Protein AF-A0A662W6U3-F1 (afdb_monomer_lite)

Foldseek 3Di:
DQPQDDDDADPVVVVVLLVQLVVCVVVVWKKKAFWFDAPNHTDTFDIDIHCRVQDPPPPPVSPPHGAGAEMEMEDEPDDQFDDLSNLQSCLVSVHQKYWYQYPDPRSQWIKMFGSVQLNVLSVVLNVLVVQLVVLCVVLVNPDPVSLVVDDPVSNVVSCVRNVVSVVVNVVSVVVSRVRRVPRTMDID

Radius of gyration: 18.15 Å; chains: 1; bounding box: 46×40×46 Å

Sequence (188 aa):
MTSNFCVVLPEEIVEDMWRTHVSAKDFDRELGFALCDVNGKILRGSICEGDECRIPGEKIEFCLVGKTIGFFHSHIDSEPVPSLQDLEYGYSTGIRFECIAGLGDWDEEIVCYDLSVAKDELERIDKILDEIENIRDKYGIRSPMDILSMGFERYLKYKEEVEPLEHELDRVYERALEKLIAEGSCEI

Structure (mmCIF, N/CA/C/O backbone):
data_AF-A0A662W6U3-F1
#
_entry.id   AF-A0A662W6U3-F1
#
loop_
_atom_site.group_PDB
_atom_site.id
_atom_site.type_symbol
_atom_site.label_atom_id
_atom_site.label_alt_id
_atom_site.label_comp_id
_atom_site.label_asym_id
_atom_site.label_entity_id
_atom_site.label_seq_id
_atom_site.pdbx_PDB_ins_code
_atom_site.Cartn_x
_atom_site.Cartn_y
_atom_site.Cartn_z
_atom_site.occupancy
_atom_site.B_iso_or_equiv
_atom_site.auth_seq_id
_atom_site.auth_comp_id
_atom_site.auth_asym_id
_atom_site.auth_atom_id
_atom_site.pdbx_PDB_model_num
ATOM 1 N N . MET A 1 1 ? 2.261 20.269 19.808 1.00 35.94 1 MET A N 1
ATOM 2 C CA . MET A 1 1 ? 1.209 19.337 20.251 1.00 35.94 1 MET A CA 1
ATOM 3 C C . MET A 1 1 ? 1.177 18.257 19.195 1.00 35.94 1 MET A C 1
ATOM 5 O O . MET A 1 1 ? 0.652 18.513 18.122 1.00 35.94 1 MET A O 1
ATOM 9 N N . THR A 1 2 ? 1.872 17.147 19.425 1.00 35.28 2 THR A N 1
ATOM 10 C CA . THR A 1 2 ? 1.796 15.971 18.555 1.00 35.28 2 THR A CA 1
ATOM 11 C C . THR A 1 2 ? 0.409 15.376 18.765 1.00 35.28 2 THR A C 1
ATOM 13 O O . THR A 1 2 ? 0.058 14.947 19.862 1.00 35.28 2 THR A O 1
ATOM 16 N N . SER A 1 3 ? -0.442 15.514 17.755 1.00 38.91 3 SER A N 1
ATOM 17 C CA . SER A 1 3 ? -1.685 14.761 17.677 1.00 38.91 3 SER A CA 1
ATOM 18 C C . SER A 1 3 ? -1.265 13.319 17.438 1.00 38.91 3 SER A C 1
ATOM 20 O O . SER A 1 3 ? -0.921 12.998 16.310 1.00 38.91 3 SER A O 1
ATOM 22 N N . ASN A 1 4 ? -1.237 12.482 18.476 1.00 53.16 4 ASN A N 1
ATOM 23 C CA . ASN A 1 4 ? -1.125 11.043 18.265 1.00 53.16 4 ASN A CA 1
ATOM 24 C C . ASN A 1 4 ? -2.383 10.636 17.497 1.00 53.16 4 ASN A C 1
ATOM 26 O O . ASN A 1 4 ? -3.489 10.689 18.044 1.00 53.16 4 ASN A O 1
ATOM 30 N N . PHE A 1 5 ? -2.233 10.352 16.205 1.00 62.16 5 PHE A N 1
ATOM 31 C CA . PHE A 1 5 ? -3.301 9.743 15.441 1.00 62.16 5 PHE A CA 1
ATOM 32 C C . PHE A 1 5 ? -3.662 8.426 16.125 1.00 62.16 5 PHE A C 1
ATOM 34 O O . PHE A 1 5 ? -2.793 7.612 16.400 1.00 62.16 5 PHE A O 1
ATOM 41 N N . CYS A 1 6 ? -4.940 8.228 16.422 1.00 71.62 6 CYS A N 1
ATOM 42 C CA . CYS A 1 6 ? -5.443 6.897 16.696 1.00 71.62 6 CYS A CA 1
ATOM 43 C C . CYS A 1 6 ? -6.821 6.777 16.064 1.00 71.62 6 CYS A C 1
ATOM 45 O O . CYS A 1 6 ? -7.712 7.607 16.298 1.00 71.62 6 CYS A O 1
ATOM 47 N N . VAL A 1 7 ? -6.976 5.779 15.200 1.00 79.12 7 VAL A N 1
ATOM 48 C CA . VAL A 1 7 ? -8.268 5.483 14.601 1.00 79.12 7 VAL A CA 1
ATOM 49 C C . VAL A 1 7 ? -9.164 4.872 15.674 1.00 79.12 7 VAL A C 1
ATOM 51 O O . VAL A 1 7 ? -8.829 3.876 16.303 1.00 79.12 7 VAL A O 1
ATOM 54 N N . VAL A 1 8 ? -10.318 5.491 15.915 1.00 85.50 8 VAL A N 1
ATOM 55 C CA . VAL A 1 8 ? -11.315 4.932 16.832 1.00 85.50 8 VAL A CA 1
ATOM 56 C C . VAL A 1 8 ? -12.195 3.985 16.031 1.00 85.50 8 VAL A C 1
ATOM 58 O O . VAL A 1 8 ? -13.064 4.428 15.275 1.00 85.50 8 VAL A O 1
ATOM 61 N N . LEU A 1 9 ? -11.943 2.688 16.180 1.00 89.94 9 LEU A N 1
ATOM 62 C CA . LEU A 1 9 ? -12.720 1.631 15.543 1.00 89.94 9 LEU A CA 1
ATOM 63 C C . LEU A 1 9 ? -13.788 1.087 16.503 1.00 89.94 9 LEU A C 1
ATOM 65 O O . LEU A 1 9 ? -13.566 1.050 17.714 1.00 89.94 9 LEU A O 1
ATOM 69 N N . PRO A 1 10 ? -14.960 0.665 15.994 1.00 92.50 10 PRO A N 1
ATOM 70 C CA . PRO A 1 10 ? -15.913 -0.099 16.789 1.00 92.50 10 PRO A CA 1
ATOM 71 C C . PRO A 1 10 ? -15.282 -1.391 17.321 1.00 92.50 10 PRO A C 1
ATOM 73 O O . PRO A 1 10 ? -14.532 -2.044 16.601 1.00 92.50 10 PRO A O 1
ATOM 76 N N . GLU A 1 11 ? -15.645 -1.797 18.537 1.00 93.38 11 GLU A N 1
ATOM 77 C CA . GLU A 1 11 ? -15.155 -3.036 19.168 1.00 93.38 11 GLU A CA 1
ATOM 78 C C . GLU A 1 11 ? -15.365 -4.264 18.267 1.00 93.38 11 GLU A C 1
ATOM 80 O O . GLU A 1 11 ? -14.438 -5.035 18.052 1.00 93.38 11 GLU A O 1
ATOM 85 N N . GLU A 1 12 ? -16.531 -4.368 17.621 1.00 93.94 12 GLU A N 1
ATOM 86 C CA . GLU A 1 12 ? -16.849 -5.445 16.669 1.00 93.94 12 GLU A CA 1
ATOM 87 C C . GLU A 1 12 ? -15.854 -5.527 15.493 1.00 93.94 12 GLU A C 1
ATOM 89 O O . GLU A 1 12 ? -15.566 -6.615 14.997 1.00 93.94 12 GLU A O 1
ATOM 94 N N . ILE A 1 13 ? -15.315 -4.385 15.048 1.00 94.50 13 ILE A N 1
ATOM 95 C CA . ILE A 1 13 ? -14.314 -4.328 13.976 1.00 94.50 13 ILE A CA 1
ATOM 96 C C . ILE A 1 13 ? -12.957 -4.800 14.487 1.00 94.50 13 ILE A C 1
ATOM 98 O O . ILE A 1 13 ? -12.293 -5.571 13.802 1.00 94.50 13 ILE A O 1
ATOM 102 N N . VAL A 1 14 ? -12.563 -4.375 15.688 1.00 93.75 14 VAL A N 1
ATOM 103 C CA . VAL A 1 14 ? -11.311 -4.817 16.319 1.00 93.75 14 VAL A CA 1
ATOM 104 C C . VAL A 1 14 ? -11.337 -6.332 16.544 1.00 93.75 14 VAL A C 1
ATOM 106 O O . VAL A 1 14 ? -10.396 -7.033 16.180 1.00 93.75 14 VAL A O 1
ATOM 109 N N . GLU A 1 15 ? -12.451 -6.875 17.038 1.00 94.62 15 GLU A N 1
ATOM 110 C CA . GLU A 1 15 ? -12.645 -8.324 17.168 1.00 94.62 15 GLU A CA 1
ATOM 111 C C . GLU A 1 15 ? -12.587 -9.062 15.820 1.00 94.62 15 GLU A C 1
ATOM 113 O O . GLU A 1 15 ? -12.131 -10.206 15.752 1.00 94.62 15 GLU A O 1
ATOM 118 N N . ASP A 1 16 ? -13.081 -8.450 14.741 1.00 94.19 16 ASP A N 1
ATOM 119 C CA . ASP A 1 16 ? -12.990 -9.007 13.388 1.00 94.19 16 ASP A CA 1
ATOM 120 C C . ASP A 1 16 ? -11.551 -8.997 12.850 1.00 94.19 16 ASP A C 1
ATOM 122 O O . ASP A 1 16 ? -11.155 -9.964 12.191 1.00 94.19 16 ASP A O 1
ATOM 126 N N . MET A 1 17 ? -10.761 -7.961 13.155 1.00 94.31 17 MET A N 1
ATOM 127 C CA . MET A 1 17 ? -9.333 -7.904 12.819 1.00 94.31 17 MET A CA 1
ATOM 128 C C . MET A 1 17 ? -8.576 -9.038 13.513 1.00 94.31 17 MET A C 1
ATOM 130 O O . MET A 1 17 ? -7.947 -9.849 12.837 1.00 94.31 17 MET A O 1
ATOM 134 N N . TRP A 1 18 ? -8.747 -9.193 14.830 1.00 94.12 18 TRP A N 1
ATOM 135 C CA . TRP A 1 18 ? -8.124 -10.283 15.590 1.00 94.12 18 TRP A CA 1
ATOM 136 C C . TRP A 1 18 ? -8.539 -11.670 15.098 1.00 94.12 18 TRP A C 1
ATOM 138 O O . TRP A 1 18 ? -7.700 -12.557 14.947 1.00 94.12 18 TRP A O 1
ATOM 148 N N . ARG A 1 19 ? -9.825 -11.880 14.791 1.00 93.25 19 ARG A N 1
ATOM 149 C CA . ARG A 1 19 ? -10.289 -13.156 14.219 1.00 93.25 19 ARG A CA 1
ATOM 150 C C . ARG A 1 19 ? -9.677 -13.437 12.851 1.00 93.25 19 ARG A C 1
ATOM 152 O O . ARG A 1 19 ? -9.360 -14.589 12.551 1.00 93.25 19 ARG A O 1
ATOM 159 N N . THR A 1 20 ? -9.530 -12.406 12.025 1.00 91.25 20 THR A N 1
ATOM 160 C CA . THR A 1 20 ? -8.920 -12.529 10.696 1.00 91.25 20 THR A CA 1
ATOM 161 C C . THR A 1 20 ? -7.423 -12.806 10.814 1.00 91.25 20 THR A C 1
ATOM 163 O O . THR A 1 20 ? -6.938 -13.698 10.130 1.00 91.25 20 THR A O 1
ATOM 166 N N . HIS A 1 21 ? -6.727 -12.154 11.747 1.00 90.94 21 HIS A N 1
ATOM 167 C CA . HIS A 1 21 ? -5.322 -12.411 12.079 1.00 90.94 21 HIS A CA 1
ATOM 168 C C . HIS A 1 21 ? -5.071 -13.857 12.530 1.00 90.94 21 HIS A C 1
ATOM 170 O O . HIS A 1 21 ? -4.248 -14.566 11.957 1.00 90.94 21 HIS A O 1
ATOM 176 N N . VAL A 1 22 ? -5.864 -14.353 13.487 1.00 90.62 22 VAL A N 1
ATOM 177 C CA . VAL A 1 22 ? -5.784 -15.759 13.929 1.00 90.62 22 VAL A CA 1
ATOM 178 C C . VAL A 1 22 ? -6.037 -16.718 12.762 1.00 90.62 22 VAL A C 1
ATOM 180 O O . VAL A 1 22 ? -5.348 -17.724 12.626 1.00 90.62 22 VAL A O 1
ATOM 183 N N . SER A 1 23 ? -6.988 -16.390 11.885 1.00 90.62 23 SER A N 1
ATOM 184 C CA . SER A 1 23 ? -7.255 -17.202 10.694 1.00 90.62 23 SER A CA 1
ATOM 185 C C . SER A 1 23 ? -6.078 -17.178 9.712 1.00 90.62 23 SER A C 1
ATOM 187 O O . SER A 1 23 ? -5.729 -18.221 9.167 1.00 90.62 23 SER A O 1
ATOM 189 N N . ALA A 1 24 ? -5.449 -16.019 9.498 1.00 88.31 24 ALA A N 1
ATOM 190 C CA . ALA A 1 24 ? -4.292 -15.867 8.617 1.00 88.31 24 ALA A CA 1
ATOM 191 C C . ALA A 1 24 ? -3.143 -16.779 9.061 1.00 88.31 24 ALA A C 1
ATOM 193 O O . ALA A 1 24 ? -2.573 -17.511 8.250 1.00 88.31 24 ALA A O 1
ATOM 194 N N . LYS A 1 25 ? -2.906 -16.829 10.378 1.00 85.69 25 LYS A N 1
ATOM 195 C CA . LYS A 1 25 ? -1.966 -17.752 11.017 1.00 85.69 25 LYS A CA 1
ATOM 196 C C . LYS A 1 25 ? -2.325 -19.219 10.792 1.00 85.69 25 LYS A C 1
ATOM 198 O O . LYS A 1 25 ? -1.479 -20.003 10.373 1.00 85.69 25 LYS A O 1
ATOM 203 N N . ASP A 1 26 ? -3.572 -19.599 11.069 1.00 88.00 26 ASP A N 1
ATOM 204 C CA . ASP A 1 26 ? -4.025 -20.990 10.943 1.00 88.00 26 ASP A CA 1
ATOM 205 C C . ASP A 1 26 ? -3.926 -21.508 9.497 1.00 88.00 26 ASP A C 1
ATOM 207 O O . ASP A 1 26 ? -3.721 -22.704 9.269 1.00 88.00 26 ASP A O 1
ATOM 211 N N . PHE A 1 27 ? -4.077 -20.612 8.519 1.00 86.25 27 PHE A N 1
ATOM 212 C CA . PHE A 1 27 ? -4.030 -20.934 7.096 1.00 86.25 27 PHE A CA 1
ATOM 213 C C . PHE A 1 27 ? -2.683 -20.669 6.419 1.00 86.25 27 PHE A C 1
ATOM 215 O O . PHE A 1 27 ? -2.574 -20.987 5.229 1.00 86.25 27 PHE A O 1
ATOM 222 N N . ASP A 1 28 ? -1.706 -20.116 7.145 1.00 86.19 28 ASP A N 1
ATOM 223 C CA . ASP A 1 28 ? -0.385 -19.726 6.636 1.00 86.19 28 ASP A CA 1
ATOM 224 C C . ASP A 1 28 ? -0.491 -18.881 5.351 1.00 86.19 28 ASP A C 1
ATOM 226 O O . ASP A 1 28 ? 0.067 -19.205 4.300 1.00 86.19 28 ASP A O 1
ATOM 230 N N . ARG A 1 29 ? -1.345 -17.847 5.395 1.00 85.06 29 ARG A N 1
ATOM 231 C CA . ARG A 1 29 ? -1.615 -16.946 4.261 1.00 85.06 29 ARG A CA 1
ATOM 232 C C . ARG A 1 29 ? -2.011 -15.550 4.731 1.00 85.06 29 ARG A C 1
ATOM 234 O O . ARG A 1 29 ? -2.650 -15.419 5.769 1.00 85.06 29 ARG A O 1
ATOM 241 N N . GLU A 1 30 ? -1.737 -14.531 3.917 1.00 86.44 30 GLU A N 1
ATOM 242 C CA . GLU A 1 30 ? -2.254 -13.182 4.161 1.00 86.44 30 GLU A CA 1
ATOM 243 C C . GLU A 1 30 ? -3.784 -13.182 4.043 1.00 86.44 30 GLU A C 1
ATOM 245 O O . GLU A 1 30 ? -4.344 -13.747 3.100 1.00 86.44 30 GLU A O 1
ATOM 250 N N . LEU A 1 31 ? -4.470 -12.562 5.000 1.00 89.19 31 LEU A N 1
ATOM 251 C CA . LEU A 1 31 ? -5.903 -12.297 4.944 1.00 89.19 31 LEU A CA 1
ATOM 252 C C . LEU A 1 31 ? -6.151 -10.834 5.267 1.00 89.19 31 LEU A C 1
ATOM 254 O O . LEU A 1 31 ? -5.470 -10.249 6.107 1.00 89.19 31 LEU A O 1
ATOM 258 N N . GLY A 1 32 ? -7.185 -10.267 4.661 1.00 90.88 32 GLY A N 1
ATOM 259 C CA . GLY A 1 32 ? -7.570 -8.893 4.929 1.00 90.88 32 GLY A CA 1
ATOM 260 C C . GLY A 1 32 ? -9.030 -8.609 4.639 1.00 90.88 32 GLY A C 1
ATOM 261 O O . GLY A 1 32 ? -9.785 -9.469 4.178 1.00 90.88 32 GLY A O 1
ATOM 262 N N . PHE A 1 33 ? -9.454 -7.390 4.943 1.00 90.62 33 PHE A N 1
ATOM 263 C CA . PHE A 1 33 ? -10.757 -6.871 4.558 1.00 90.62 33 PHE A CA 1
ATOM 264 C C . PHE A 1 33 ? -10.770 -5.343 4.520 1.00 90.62 33 PHE A C 1
ATOM 266 O O . PHE A 1 33 ? -10.022 -4.664 5.222 1.00 90.62 33 PHE A O 1
ATOM 273 N N . ALA A 1 34 ? -11.685 -4.789 3.730 1.00 90.75 34 ALA A N 1
ATOM 274 C CA . ALA A 1 34 ? -11.916 -3.349 3.714 1.00 90.75 34 ALA A CA 1
ATOM 275 C C . ALA A 1 34 ? -12.742 -2.865 4.906 1.00 90.75 34 ALA A C 1
ATOM 277 O O . ALA A 1 34 ? -13.633 -3.554 5.404 1.00 90.75 34 ALA A O 1
ATOM 278 N N . LEU A 1 35 ? -12.522 -1.613 5.283 1.00 91.81 35 LEU A N 1
ATOM 279 C CA . LEU A 1 35 ? -13.308 -0.881 6.266 1.00 91.81 35 LEU A CA 1
ATOM 280 C C . LEU A 1 35 ? -14.186 0.136 5.539 1.00 91.81 35 LEU A C 1
ATOM 282 O O . LEU A 1 35 ? -13.696 1.010 4.818 1.00 91.81 35 LEU A O 1
ATOM 286 N N . CYS A 1 36 ? -15.494 0.024 5.742 1.00 91.50 36 CYS A N 1
ATOM 287 C CA . CYS A 1 36 ? -16.510 0.768 5.012 1.00 91.50 36 CYS A CA 1
ATOM 288 C C . CYS A 1 36 ? -17.232 1.752 5.928 1.00 91.50 36 CYS A C 1
ATOM 290 O O . CYS A 1 36 ? -17.802 1.349 6.937 1.00 91.50 36 CYS A O 1
ATOM 292 N N . ASP A 1 37 ? -17.282 3.029 5.554 1.00 92.31 37 ASP A N 1
ATOM 293 C CA . ASP A 1 37 ? -18.167 4.005 6.188 1.00 92.31 37 ASP A CA 1
ATOM 294 C C . ASP A 1 37 ? -19.553 3.972 5.533 1.00 92.31 37 ASP A C 1
ATOM 296 O O . ASP A 1 37 ? -19.728 4.346 4.366 1.00 92.31 37 ASP A O 1
ATOM 300 N N . VAL A 1 38 ? -20.549 3.551 6.312 1.00 91.75 38 VAL A N 1
ATOM 301 C CA . VAL A 1 38 ? -21.965 3.566 5.953 1.00 91.75 38 VAL A CA 1
ATOM 302 C C . VAL A 1 38 ? -22.708 4.525 6.881 1.00 91.75 38 VAL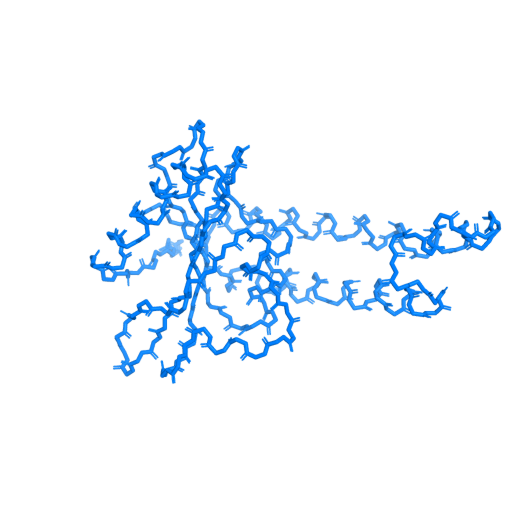 A C 1
ATOM 304 O O . VAL A 1 38 ? -23.191 4.150 7.950 1.00 91.75 38 VAL A O 1
ATOM 307 N N . ASN A 1 39 ? -22.851 5.777 6.438 1.00 91.44 39 ASN A N 1
ATOM 308 C CA . ASN A 1 39 ? -23.557 6.844 7.161 1.00 91.44 39 ASN A CA 1
ATOM 309 C C . ASN A 1 39 ? -22.987 7.120 8.569 1.00 91.44 39 ASN A C 1
ATOM 311 O O . ASN A 1 39 ? -23.742 7.254 9.535 1.00 91.44 39 ASN A O 1
ATOM 315 N N . GLY A 1 40 ? -21.660 7.201 8.689 1.00 89.88 40 GLY A N 1
ATOM 316 C CA . GLY A 1 40 ? -20.946 7.459 9.939 1.00 89.88 40 GLY A CA 1
ATOM 317 C C . GLY A 1 40 ? -20.726 6.214 10.799 1.00 89.88 40 GLY A C 1
ATOM 318 O O . GLY A 1 40 ? -20.320 6.342 11.954 1.00 89.88 40 GLY A O 1
ATOM 319 N N . LYS A 1 41 ? -21.017 5.019 10.273 1.00 91.56 41 LYS A N 1
ATOM 320 C CA . LYS A 1 41 ? -20.750 3.737 10.934 1.00 91.56 41 LYS A CA 1
ATOM 321 C C . LYS A 1 41 ? -19.703 2.968 10.149 1.00 91.56 41 LYS A C 1
ATOM 323 O O . LYS A 1 41 ? -19.894 2.730 8.961 1.00 91.56 41 LYS A O 1
ATOM 328 N N . ILE A 1 42 ? -18.646 2.550 10.836 1.00 92.12 42 ILE A N 1
ATOM 329 C CA . ILE A 1 42 ? -17.609 1.698 10.257 1.00 92.12 42 ILE A CA 1
ATOM 330 C C . ILE A 1 42 ? -18.100 0.253 10.302 1.00 92.12 42 ILE A C 1
ATOM 332 O O . ILE A 1 42 ? -18.419 -0.256 11.375 1.00 92.12 42 ILE A O 1
ATOM 336 N N . LEU A 1 43 ? -18.183 -0.379 9.137 1.00 91.44 43 LEU A N 1
ATOM 337 C CA . LEU A 1 43 ? -18.562 -1.774 8.951 1.00 91.44 43 LEU A CA 1
ATOM 338 C C . LEU A 1 43 ? -17.460 -2.513 8.195 1.00 91.44 43 LEU A C 1
ATOM 340 O O . LEU A 1 43 ? -16.708 -1.917 7.423 1.00 91.44 43 LEU A O 1
ATOM 344 N N . ARG A 1 44 ? -17.407 -3.828 8.383 1.00 90.12 44 ARG A N 1
ATOM 345 C CA . ARG A 1 44 ? -16.548 -4.708 7.600 1.00 90.12 44 ARG A CA 1
ATOM 346 C C . ARG A 1 44 ? -17.065 -4.834 6.166 1.00 90.12 44 ARG A C 1
ATOM 348 O O . ARG A 1 44 ? -18.253 -5.070 5.942 1.00 90.12 44 ARG A O 1
ATOM 355 N N . GLY A 1 45 ? -16.151 -4.681 5.218 1.00 88.00 45 GLY A N 1
ATOM 356 C CA . GLY A 1 45 ? -16.354 -4.917 3.798 1.00 88.00 45 GLY A CA 1
ATOM 357 C C . GLY A 1 45 ? -15.958 -6.327 3.367 1.00 88.00 45 GLY A C 1
ATOM 358 O O . GLY A 1 45 ? -15.937 -7.275 4.153 1.00 88.00 45 GLY A O 1
ATOM 359 N N . SER A 1 46 ? -15.654 -6.457 2.082 1.00 85.44 46 SER A N 1
ATOM 360 C CA . SER A 1 46 ? -15.240 -7.709 1.457 1.00 85.44 46 SER A CA 1
ATOM 361 C C . SER A 1 46 ? -13.902 -8.185 2.013 1.00 85.44 46 SER A C 1
ATOM 363 O O . SER A 1 46 ? -13.015 -7.375 2.287 1.00 85.44 46 SER A O 1
ATOM 365 N N . ILE A 1 47 ? -13.794 -9.503 2.170 1.00 82.81 47 ILE A N 1
ATOM 366 C CA . ILE A 1 47 ? -12.571 -10.206 2.560 1.00 82.81 47 ILE A CA 1
ATOM 367 C C . ILE A 1 47 ? -11.714 -10.406 1.317 1.00 82.81 47 ILE A C 1
ATOM 369 O O . ILE A 1 47 ? -12.247 -10.608 0.225 1.00 82.81 47 ILE A O 1
ATOM 373 N N . CYS A 1 48 ? -10.407 -10.393 1.508 1.00 79.88 48 CYS A N 1
ATOM 374 C CA . CYS A 1 48 ? -9.428 -10.783 0.513 1.00 79.88 48 CYS A CA 1
ATOM 375 C C . CYS A 1 48 ? -8.446 -11.812 1.095 1.00 79.88 48 CYS A C 1
ATOM 377 O O . CYS A 1 48 ? -8.282 -11.892 2.317 1.00 79.88 48 CYS A O 1
ATOM 379 N N . GLU A 1 49 ? -7.820 -12.610 0.226 1.00 80.44 49 GLU A N 1
ATOM 380 C CA . GLU A 1 49 ? -6.849 -13.643 0.611 1.00 80.44 49 GLU A CA 1
ATOM 381 C C . GLU A 1 49 ? -5.596 -13.594 -0.276 1.00 80.44 49 GLU A C 1
ATOM 383 O O . GLU A 1 49 ? -5.691 -13.410 -1.489 1.00 80.44 49 GLU A O 1
ATOM 388 N N . GLY A 1 50 ? -4.425 -13.823 0.319 1.00 72.94 50 GLY A N 1
ATOM 389 C CA . GLY A 1 50 ? -3.131 -13.815 -0.364 1.00 72.94 50 GLY A CA 1
ATOM 390 C C . GLY A 1 50 ? -2.860 -12.505 -1.106 1.00 72.94 50 GLY A C 1
ATOM 391 O O . GLY A 1 50 ? -3.328 -11.437 -0.712 1.00 72.94 50 GLY A O 1
ATOM 392 N N . ASP A 1 51 ? -2.174 -12.608 -2.246 1.00 64.62 51 ASP A N 1
ATOM 393 C CA . ASP A 1 51 ? -1.894 -11.462 -3.120 1.00 64.62 51 ASP A CA 1
ATOM 394 C C . ASP A 1 51 ? -3.182 -10.813 -3.684 1.00 64.62 51 ASP A C 1
ATOM 396 O O . ASP A 1 51 ? -3.142 -9.690 -4.192 1.00 64.62 51 ASP A O 1
ATOM 400 N N . GLU A 1 52 ? -4.350 -11.479 -3.585 1.00 58.09 52 GLU A N 1
ATOM 401 C CA . GLU A 1 52 ? -5.634 -10.939 -4.057 1.00 58.09 52 GLU A CA 1
ATOM 402 C C . GLU A 1 52 ? -6.162 -9.787 -3.189 1.00 58.09 52 GLU A C 1
ATOM 404 O O . GLU A 1 52 ? -7.011 -9.019 -3.647 1.00 58.09 52 GLU A O 1
ATOM 409 N N . CYS A 1 53 ? -5.616 -9.590 -1.980 1.00 59.34 53 CYS A N 1
ATOM 410 C CA . CYS A 1 53 ? -5.837 -8.364 -1.204 1.00 59.34 53 CYS A CA 1
ATOM 411 C C . CYS A 1 53 ? -5.414 -7.089 -1.926 1.00 59.34 53 CYS A C 1
ATOM 413 O O . CYS A 1 53 ? -5.817 -5.999 -1.526 1.00 59.34 53 CYS A O 1
ATOM 415 N N . ARG A 1 54 ? -4.652 -7.226 -3.013 1.00 56.78 54 ARG A N 1
ATOM 416 C CA . ARG A 1 54 ? -3.960 -6.124 -3.658 1.00 56.78 54 ARG A CA 1
ATOM 417 C C . ARG A 1 54 ? -4.279 -5.968 -5.145 1.00 56.78 54 ARG A C 1
ATOM 419 O O . ARG A 1 54 ? -3.551 -5.239 -5.798 1.00 56.78 54 ARG A O 1
ATOM 426 N N . ILE A 1 55 ? -5.320 -6.601 -5.717 1.00 46.31 55 ILE A N 1
ATOM 427 C CA . ILE A 1 55 ? -5.603 -6.495 -7.171 1.00 46.31 55 ILE A CA 1
ATOM 428 C C . ILE A 1 55 ? -6.094 -5.078 -7.532 1.00 46.31 55 ILE A C 1
ATOM 430 O O . ILE A 1 55 ? -7.252 -4.744 -7.250 1.00 46.31 55 ILE A O 1
ATOM 434 N N . PRO A 1 56 ? -5.287 -4.248 -8.225 1.00 40.75 56 PRO A N 1
ATOM 435 C CA . PRO A 1 56 ? -5.725 -2.963 -8.744 1.00 40.75 56 PRO A CA 1
ATOM 436 C C . PRO A 1 56 ? -6.396 -3.193 -10.107 1.00 40.75 56 PRO A C 1
ATOM 438 O O . PRO A 1 56 ? -5.877 -3.901 -10.969 1.00 40.75 56 PRO A O 1
ATOM 441 N N . GLY A 1 57 ? -7.557 -2.581 -10.338 1.00 36.91 57 GLY A N 1
ATOM 442 C CA . G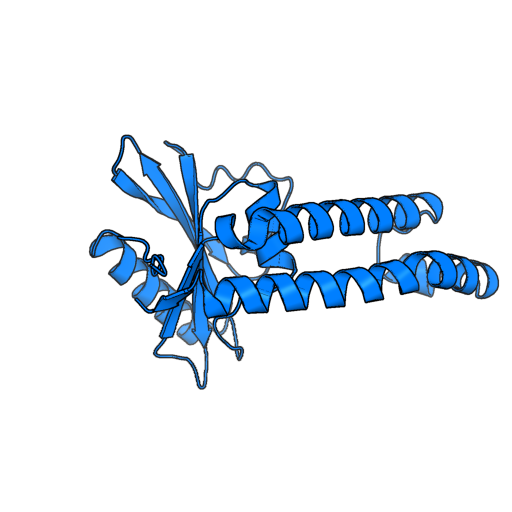LY A 1 57 ? -8.177 -2.525 -11.671 1.00 36.91 57 GLY A CA 1
ATOM 443 C C . GLY A 1 57 ? -9.338 -3.489 -11.924 1.00 36.91 57 GLY A C 1
ATOM 444 O O . GLY A 1 57 ? -10.122 -3.243 -12.845 1.00 36.91 57 GLY A O 1
ATOM 445 N N . GLU A 1 58 ? -9.562 -4.490 -11.073 1.00 37.97 58 GLU A N 1
ATOM 446 C CA . GLU A 1 58 ? -10.910 -5.035 -10.923 1.00 37.97 58 GLU A CA 1
ATOM 447 C C . GLU A 1 58 ? -11.638 -4.169 -9.901 1.00 37.97 58 GLU A C 1
ATOM 449 O O . GLU A 1 58 ? -11.149 -3.925 -8.803 1.00 37.97 58 GLU A O 1
ATOM 454 N N . LYS A 1 59 ? -12.807 -3.644 -10.269 1.00 41.66 59 LYS A N 1
ATOM 455 C CA . LYS A 1 59 ? -13.712 -2.961 -9.341 1.00 41.66 59 LYS A CA 1
ATOM 456 C C . LYS A 1 59 ? -14.272 -3.981 -8.350 1.00 41.66 59 LYS A C 1
ATOM 458 O O . LYS A 1 59 ? -15.466 -4.277 -8.379 1.00 41.66 59 LYS A O 1
ATOM 463 N N . ILE A 1 60 ? -13.427 -4.554 -7.504 1.00 47.94 60 ILE A N 1
ATOM 464 C CA . ILE A 1 60 ? -13.893 -5.204 -6.298 1.00 47.94 60 ILE A CA 1
ATOM 465 C C . ILE A 1 60 ? -14.425 -4.041 -5.468 1.00 47.94 60 ILE A C 1
ATOM 467 O O . ILE A 1 60 ? -13.673 -3.258 -4.891 1.00 47.94 60 ILE A O 1
ATOM 471 N N . GLU A 1 61 ? -15.741 -3.831 -5.517 1.00 56.75 61 GLU A N 1
ATOM 472 C CA . GLU A 1 61 ? -16.430 -2.950 -4.583 1.00 56.75 61 GLU A CA 1
ATOM 473 C C . GLU A 1 61 ? -16.272 -3.585 -3.204 1.00 56.75 61 GLU A C 1
ATOM 475 O O . GLU A 1 61 ? -17.145 -4.310 -2.725 1.00 56.75 61 GLU A O 1
ATOM 480 N N . PHE A 1 62 ? -15.121 -3.348 -2.569 1.00 69.62 62 PHE A N 1
ATOM 481 C CA . PHE A 1 62 ? -14.857 -3.900 -1.252 1.00 69.62 62 PHE A CA 1
ATOM 482 C C . PHE A 1 62 ? -15.942 -3.449 -0.267 1.00 69.62 62 PHE A C 1
ATOM 484 O O . PHE A 1 62 ? -16.326 -4.206 0.620 1.00 69.62 62 PHE A O 1
ATOM 491 N N . CYS A 1 63 ? -16.524 -2.272 -0.506 1.00 79.75 63 CYS A N 1
ATOM 492 C CA . CYS A 1 63 ? -17.756 -1.814 0.110 1.00 79.75 63 CYS A CA 1
ATOM 493 C C . CYS A 1 63 ? -18.912 -1.847 -0.900 1.00 79.75 63 CYS A C 1
ATOM 495 O O . CYS A 1 63 ? -19.029 -0.949 -1.729 1.00 79.75 63 CYS A O 1
ATOM 497 N N . LEU A 1 64 ? -19.812 -2.832 -0.784 1.00 74.31 64 LEU A N 1
ATOM 498 C CA . LEU A 1 64 ? -21.065 -2.881 -1.565 1.00 74.31 64 LEU A CA 1
ATOM 499 C C . LEU A 1 64 ? -21.993 -1.690 -1.270 1.00 74.31 64 LEU A C 1
ATOM 501 O O . LEU A 1 64 ? -22.853 -1.326 -2.069 1.00 74.31 64 LEU A O 1
ATOM 505 N N . VAL A 1 65 ? -21.859 -1.114 -0.075 1.00 76.75 65 VAL A N 1
ATOM 506 C CA . VAL A 1 65 ? -22.574 0.079 0.374 1.00 76.75 65 VAL A CA 1
ATOM 507 C C . VAL A 1 65 ? -21.591 0.942 1.155 1.00 76.75 65 VAL A C 1
ATOM 509 O O . VAL A 1 65 ? -20.835 0.426 1.975 1.00 76.75 65 VAL A O 1
ATOM 512 N N . GLY A 1 66 ? -21.637 2.257 0.939 1.00 84.81 66 GLY A N 1
ATOM 513 C CA . GLY A 1 66 ? -20.785 3.214 1.642 1.00 84.81 66 GLY A CA 1
ATOM 514 C C . GLY A 1 66 ? -19.481 3.525 0.912 1.00 84.81 66 GLY A C 1
ATOM 515 O O . GLY A 1 66 ? -19.359 3.295 -0.289 1.00 84.81 66 GLY A O 1
ATOM 516 N N . LYS A 1 67 ? -18.527 4.106 1.642 1.00 89.00 67 LYS A N 1
ATOM 517 C CA . LYS A 1 67 ? -17.201 4.470 1.128 1.00 89.00 67 LYS A CA 1
ATOM 518 C C . LYS A 1 67 ? -16.133 3.625 1.816 1.00 89.00 67 LYS A C 1
ATOM 520 O O . LYS A 1 67 ? -16.135 3.548 3.041 1.00 89.00 67 LYS A O 1
ATOM 525 N N . THR A 1 68 ? -15.185 3.078 1.061 1.00 89.69 68 THR A N 1
ATOM 526 C CA . THR A 1 68 ? -13.961 2.518 1.645 1.00 89.69 68 THR A CA 1
ATOM 527 C C . THR A 1 68 ? -13.160 3.628 2.321 1.00 89.69 68 THR A C 1
ATOM 529 O O . THR A 1 68 ? -12.851 4.652 1.705 1.00 89.69 68 THR A O 1
ATOM 532 N N . ILE A 1 69 ? -12.866 3.457 3.606 1.00 91.62 69 ILE A N 1
ATOM 533 C CA . ILE A 1 69 ? -12.119 4.431 4.413 1.00 91.62 69 ILE A CA 1
ATOM 534 C C . ILE A 1 69 ? -10.783 3.891 4.912 1.00 91.62 69 ILE A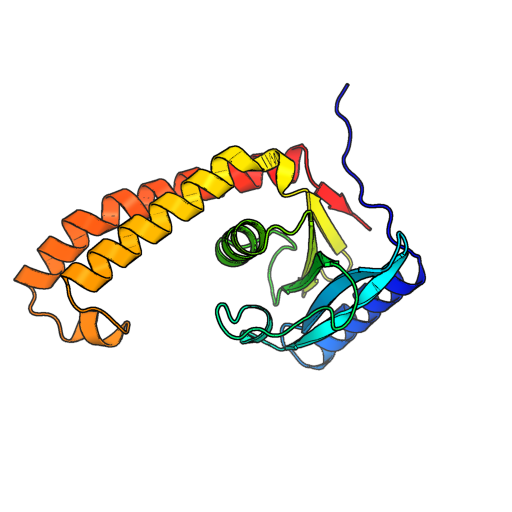 C 1
ATOM 536 O O . ILE A 1 69 ? -9.932 4.689 5.294 1.00 91.62 69 ILE A O 1
ATOM 540 N N . GLY A 1 70 ? -10.592 2.577 4.885 1.00 92.00 70 GLY A N 1
ATOM 541 C CA . GLY A 1 70 ? -9.350 1.937 5.275 1.00 92.00 70 GLY A CA 1
ATOM 542 C C . GLY A 1 70 ? -9.341 0.462 4.921 1.00 92.00 70 GLY A C 1
ATOM 543 O O . GLY A 1 70 ? -10.345 -0.067 4.435 1.00 92.00 70 GLY A O 1
ATOM 544 N N . PHE A 1 71 ? -8.218 -0.182 5.194 1.00 92.12 71 PHE A N 1
ATOM 545 C CA . PHE A 1 71 ? -8.034 -1.617 5.027 1.00 92.12 71 PHE A CA 1
ATOM 546 C C . PHE A 1 71 ? -7.411 -2.225 6.273 1.00 92.12 71 PHE A C 1
ATOM 548 O O . PHE A 1 71 ? -6.747 -1.537 7.047 1.00 92.12 71 PHE A O 1
ATOM 555 N N . PHE A 1 72 ? -7.678 -3.509 6.464 1.00 93.25 72 PHE A N 1
ATOM 556 C CA . PHE A 1 72 ? -6.932 -4.364 7.364 1.00 93.25 72 PHE A CA 1
ATOM 557 C C . PHE A 1 72 ? -6.354 -5.534 6.583 1.00 93.25 72 PHE A C 1
ATOM 559 O O . PHE A 1 72 ? -7.099 -6.150 5.819 1.00 93.25 72 PHE A O 1
ATOM 566 N N . HIS A 1 73 ? -5.097 -5.890 6.828 1.00 92.50 73 HIS A N 1
ATOM 567 C CA . HIS A 1 73 ? -4.521 -7.153 6.371 1.00 92.50 73 HIS A CA 1
ATOM 568 C C . HIS A 1 73 ? -3.413 -7.651 7.300 1.00 92.50 73 HIS A C 1
ATOM 570 O O . HIS A 1 73 ? -2.880 -6.917 8.126 1.00 92.50 73 HIS A O 1
ATOM 576 N N . SER A 1 74 ? -3.090 -8.935 7.192 1.00 91.06 74 SER A N 1
ATOM 577 C CA . SER A 1 74 ? -1.980 -9.561 7.910 1.00 91.06 74 SER A CA 1
ATOM 578 C C . SER A 1 74 ? -0.748 -9.695 7.019 1.00 91.06 74 SER A C 1
ATOM 580 O O . SER A 1 74 ? -0.884 -10.050 5.849 1.00 91.06 74 SER A O 1
ATOM 582 N N . HIS A 1 75 ? 0.432 -9.546 7.604 1.00 89.31 75 HIS A N 1
ATOM 583 C CA . HIS A 1 75 ? 1.735 -9.801 7.005 1.00 89.31 75 HIS A CA 1
ATOM 584 C C . HIS A 1 75 ? 2.321 -11.111 7.542 1.00 89.31 75 HIS A C 1
ATOM 586 O O . HIS A 1 75 ? 2.429 -11.288 8.755 1.00 89.31 75 HIS A O 1
ATOM 592 N N . ILE A 1 76 ? 2.702 -12.039 6.657 1.00 83.94 76 ILE A N 1
ATOM 593 C CA . ILE A 1 76 ? 3.355 -13.299 7.061 1.00 83.94 76 ILE A CA 1
ATOM 594 C C . ILE A 1 76 ? 4.835 -13.035 7.352 1.00 83.94 76 ILE A C 1
ATOM 596 O O . ILE A 1 76 ? 5.521 -12.418 6.535 1.00 83.94 76 ILE A O 1
ATOM 600 N N . ASP A 1 77 ? 5.327 -13.510 8.500 1.00 78.50 77 ASP A N 1
ATOM 601 C CA . ASP A 1 77 ? 6.742 -13.463 8.907 1.00 78.50 77 ASP A CA 1
ATOM 602 C C . ASP A 1 77 ? 7.403 -12.076 8.775 1.00 78.50 77 ASP A C 1
ATOM 604 O O . ASP A 1 77 ? 8.594 -11.953 8.471 1.00 78.50 77 ASP A O 1
ATOM 608 N N . SER A 1 78 ? 6.632 -11.007 8.976 1.00 81.56 78 SER A N 1
ATOM 609 C CA . SER A 1 78 ? 7.121 -9.635 8.864 1.00 81.56 78 SER A CA 1
ATOM 610 C C . SER A 1 78 ? 6.469 -8.703 9.876 1.00 81.56 78 SER A C 1
ATOM 612 O O . SER A 1 78 ? 5.397 -8.971 10.419 1.00 81.56 78 SER A O 1
ATOM 614 N N . GLU A 1 79 ? 7.183 -7.614 10.161 1.00 89.06 79 GLU A N 1
ATOM 615 C CA . GLU A 1 79 ? 6.709 -6.532 11.016 1.00 89.06 79 GLU A CA 1
ATOM 616 C C . GLU A 1 79 ? 5.383 -5.959 10.485 1.00 89.06 79 GLU A C 1
ATOM 618 O O . GLU A 1 79 ? 5.176 -5.925 9.263 1.00 89.06 79 GLU A O 1
ATOM 623 N N . PRO A 1 80 ? 4.502 -5.459 11.371 1.00 91.62 80 PRO A N 1
ATOM 624 C CA . PRO A 1 80 ? 3.232 -4.844 10.995 1.00 91.62 80 PRO A CA 1
ATOM 625 C C . PRO A 1 80 ? 3.427 -3.454 10.367 1.00 91.62 80 PRO A C 1
ATOM 627 O O . PRO A 1 80 ? 2.761 -2.508 10.753 1.00 91.62 80 PRO A O 1
ATOM 630 N N . VAL A 1 81 ? 4.353 -3.302 9.418 1.00 92.50 81 VAL A N 1
ATOM 631 C CA . VAL A 1 81 ? 4.713 -2.043 8.752 1.00 92.50 81 VAL A CA 1
ATOM 632 C C . VAL A 1 81 ? 4.243 -2.091 7.295 1.00 92.50 81 VAL A C 1
ATOM 634 O O . VAL A 1 81 ? 4.426 -3.129 6.657 1.00 92.50 81 VAL A O 1
ATOM 637 N N . PRO A 1 82 ? 3.684 -1.001 6.731 1.00 92.81 82 PRO A N 1
ATOM 638 C CA . PRO A 1 82 ? 3.219 -0.995 5.348 1.00 92.81 82 PRO A CA 1
ATOM 639 C C . PRO A 1 82 ? 4.357 -1.273 4.373 1.00 92.81 82 PRO A C 1
ATOM 641 O O . PRO A 1 82 ? 5.424 -0.671 4.469 1.00 92.81 82 PRO A O 1
ATOM 644 N N . SER A 1 83 ? 4.122 -2.151 3.407 1.00 92.00 83 SER A N 1
ATOM 645 C CA . SER A 1 83 ? 5.000 -2.319 2.253 1.00 92.00 83 SER A CA 1
ATOM 646 C C . SER A 1 83 ? 4.828 -1.165 1.260 1.00 92.00 83 SER A C 1
ATOM 648 O O . SER A 1 83 ? 3.879 -0.382 1.326 1.00 92.00 83 SER A O 1
ATOM 650 N N .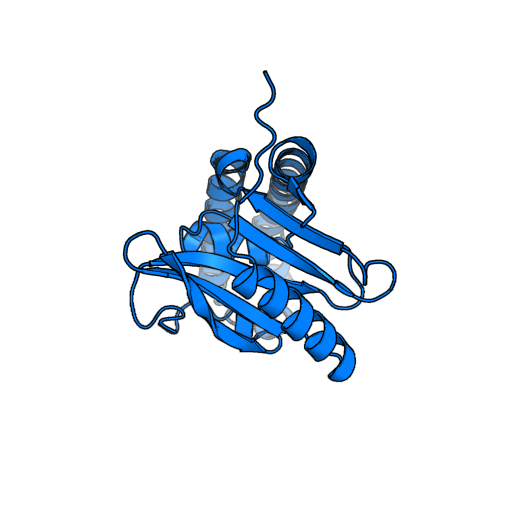 LEU A 1 84 ? 5.723 -1.066 0.274 1.00 91.38 84 LEU A N 1
ATOM 651 C CA . LEU A 1 84 ? 5.577 -0.090 -0.811 1.00 91.38 84 LEU A CA 1
ATOM 652 C C . LEU A 1 84 ? 4.241 -0.251 -1.560 1.00 91.38 84 LEU A C 1
ATOM 654 O O . LEU A 1 84 ? 3.624 0.748 -1.925 1.00 91.38 84 LEU A O 1
ATOM 658 N N . GLN A 1 85 ? 3.796 -1.495 -1.760 1.00 87.44 85 GLN A N 1
ATOM 659 C CA . GLN A 1 85 ? 2.529 -1.795 -2.430 1.00 87.44 85 GLN A CA 1
ATOM 660 C C . GLN A 1 85 ? 1.326 -1.355 -1.599 1.00 87.44 85 GLN A C 1
ATOM 662 O O . GLN A 1 85 ? 0.372 -0.822 -2.156 1.00 87.44 85 GLN A O 1
ATOM 667 N N . ASP A 1 86 ? 1.384 -1.536 -0.280 1.00 89.62 86 ASP A N 1
ATOM 668 C CA . ASP A 1 86 ? 0.320 -1.105 0.632 1.00 89.62 86 ASP A CA 1
ATOM 669 C C . ASP A 1 86 ? 0.152 0.427 0.564 1.00 89.62 86 ASP A C 1
ATOM 671 O O . ASP A 1 86 ? -0.947 0.949 0.365 1.00 89.62 86 ASP A O 1
ATOM 675 N N . LEU A 1 87 ? 1.271 1.161 0.561 1.00 92.06 87 LEU A N 1
ATOM 676 C CA . LEU A 1 87 ? 1.287 2.620 0.427 1.00 92.06 87 LEU A CA 1
ATOM 677 C C . LEU A 1 87 ? 0.773 3.123 -0.933 1.00 92.06 87 LEU A C 1
ATOM 679 O O . LEU A 1 87 ? -0.005 4.081 -0.985 1.00 92.06 87 LEU A O 1
ATOM 683 N N . GLU A 1 88 ? 1.194 2.491 -2.031 1.00 89.12 88 GLU A N 1
ATOM 684 C CA . GLU A 1 88 ? 0.723 2.794 -3.389 1.00 89.12 88 GLU A CA 1
ATOM 685 C C . GLU A 1 88 ? -0.787 2.545 -3.517 1.00 89.12 88 GLU A C 1
ATOM 687 O O . GLU A 1 88 ? -1.550 3.405 -3.977 1.00 89.12 88 GLU A O 1
ATOM 692 N N . TYR A 1 89 ? -1.241 1.374 -3.072 1.00 86.06 89 TYR A N 1
ATOM 693 C CA . TYR A 1 89 ? -2.647 0.999 -3.099 1.00 86.06 89 TYR A CA 1
ATOM 694 C C . TYR A 1 89 ? -3.486 1.940 -2.230 1.00 86.06 89 TYR A C 1
ATOM 696 O O . TYR A 1 89 ? -4.533 2.441 -2.657 1.00 86.06 89 TYR A O 1
ATOM 704 N N . GLY A 1 90 ? -3.001 2.248 -1.028 1.00 87.50 90 GLY A N 1
ATOM 705 C CA . GLY A 1 90 ? -3.667 3.143 -0.101 1.00 87.50 90 GLY A CA 1
ATOM 706 C C . GLY A 1 90 ? -3.870 4.546 -0.677 1.00 87.50 90 GLY A C 1
ATOM 707 O O . GLY A 1 90 ? -4.966 5.116 -0.601 1.00 87.50 90 GLY A O 1
ATOM 708 N N . TYR A 1 91 ? -2.834 5.080 -1.331 1.00 89.06 91 TYR A N 1
ATOM 709 C CA . TYR A 1 91 ? -2.888 6.377 -2.001 1.00 89.06 91 TYR A CA 1
ATOM 710 C C . TYR A 1 91 ? -3.832 6.376 -3.209 1.00 89.06 91 TYR A C 1
ATOM 712 O O . TYR A 1 91 ? -4.737 7.214 -3.285 1.00 89.06 91 TYR A O 1
ATOM 720 N N . SER A 1 92 ? -3.664 5.417 -4.124 1.00 85.31 92 SER A N 1
ATOM 721 C CA . SER A 1 92 ? -4.428 5.342 -5.379 1.00 85.31 92 SER A CA 1
ATOM 722 C C . SER A 1 92 ? -5.926 5.094 -5.155 1.00 85.31 92 SER A C 1
ATOM 724 O O . SER A 1 92 ? -6.768 5.600 -5.904 1.00 85.31 92 SER A O 1
ATOM 726 N N . THR A 1 93 ? -6.289 4.383 -4.084 1.00 82.25 93 THR A N 1
ATOM 727 C CA . THR A 1 93 ? -7.691 4.158 -3.690 1.00 82.25 93 THR A CA 1
ATOM 728 C C . THR A 1 93 ? -8.266 5.266 -2.804 1.00 82.25 93 THR A C 1
ATOM 730 O O . THR A 1 93 ? -9.481 5.320 -2.580 1.00 82.25 93 THR A O 1
ATOM 733 N N . GLY A 1 94 ? -7.424 6.188 -2.327 1.00 87.06 94 GLY A N 1
ATOM 734 C CA . GLY A 1 94 ? -7.832 7.315 -1.494 1.00 87.06 94 GLY A CA 1
ATOM 735 C C . GLY A 1 94 ? -8.391 6.898 -0.132 1.00 87.06 94 GLY A C 1
ATOM 736 O O . GLY A 1 94 ? -9.263 7.597 0.412 1.00 87.06 94 GLY A O 1
ATOM 737 N N . ILE A 1 95 ? -7.933 5.760 0.401 1.00 90.00 95 ILE A N 1
ATOM 738 C CA . ILE A 1 95 ? -8.232 5.371 1.778 1.00 90.00 95 ILE A CA 1
ATOM 739 C C . ILE A 1 95 ? -7.486 6.270 2.762 1.00 90.00 95 ILE A C 1
ATOM 741 O O . ILE A 1 95 ? -6.508 6.938 2.435 1.00 90.00 95 ILE A O 1
ATOM 745 N N . ARG A 1 96 ? -8.009 6.347 3.985 1.00 90.25 96 ARG A N 1
ATOM 746 C CA . ARG A 1 96 ? -7.468 7.227 5.019 1.00 90.25 96 ARG A CA 1
ATOM 747 C C . ARG A 1 96 ? -6.391 6.536 5.845 1.00 90.25 96 ARG A C 1
ATOM 749 O O . ARG A 1 96 ? -5.428 7.188 6.228 1.00 90.25 96 ARG A O 1
ATOM 756 N N . PHE A 1 97 ? -6.597 5.271 6.181 1.00 92.44 97 PHE A N 1
ATOM 757 C CA . PHE A 1 97 ? -5.700 4.540 7.059 1.00 92.44 97 PHE A CA 1
ATOM 758 C C . PHE A 1 97 ? -5.646 3.064 6.695 1.00 92.44 97 PHE A C 1
ATOM 760 O O . PHE A 1 97 ? -6.575 2.533 6.086 1.00 92.44 97 PHE A O 1
ATOM 767 N N . GLU A 1 98 ? -4.583 2.412 7.125 1.00 92.88 98 GLU A N 1
ATOM 768 C CA . GLU A 1 98 ? -4.339 0.997 6.890 1.00 92.88 98 GLU A CA 1
ATOM 769 C C . GLU A 1 98 ? -3.897 0.337 8.186 1.00 92.88 98 GLU A C 1
ATOM 771 O O . GLU A 1 98 ? -3.095 0.908 8.915 1.00 92.88 98 GLU A O 1
ATOM 776 N N . CYS A 1 99 ? -4.470 -0.818 8.500 1.00 94.44 99 CYS A N 1
ATOM 777 C CA . CYS A 1 99 ? -4.207 -1.568 9.716 1.00 94.44 99 CYS A CA 1
ATOM 778 C C . CYS A 1 99 ? -3.530 -2.885 9.365 1.00 94.44 99 CYS A C 1
ATOM 780 O O . CYS A 1 99 ? -4.063 -3.658 8.576 1.00 94.44 99 CYS A O 1
ATOM 782 N N . ILE A 1 100 ? -2.383 -3.151 9.969 1.00 93.81 100 ILE A N 1
ATOM 783 C CA . ILE A 1 100 ? -1.556 -4.299 9.625 1.00 93.81 100 ILE A CA 1
ATOM 784 C C . ILE A 1 100 ? -1.330 -5.129 10.878 1.00 93.81 100 ILE A C 1
ATOM 786 O O . ILE A 1 100 ? -0.957 -4.593 11.920 1.00 93.81 100 ILE A O 1
ATOM 790 N N . ALA A 1 101 ? -1.583 -6.430 10.773 1.00 92.44 101 ALA A N 1
ATOM 791 C CA . ALA A 1 101 ? -1.187 -7.398 11.786 1.00 92.44 101 ALA A CA 1
ATOM 792 C C . ALA A 1 101 ? 0.099 -8.105 11.353 1.00 92.44 101 ALA A C 1
ATOM 794 O O . ALA A 1 101 ? 0.181 -8.582 10.221 1.00 92.44 101 ALA A O 1
ATOM 795 N N . GLY A 1 102 ? 1.088 -8.190 12.237 1.00 87.75 102 GLY A N 1
ATOM 796 C CA . GLY A 1 102 ? 2.306 -8.957 11.985 1.00 87.75 102 GLY A CA 1
ATOM 797 C C . GLY A 1 102 ? 2.127 -10.401 12.445 1.00 87.75 102 GLY A C 1
ATOM 798 O O . GLY A 1 102 ? 1.577 -10.637 13.517 1.00 87.75 102 GLY A O 1
ATOM 799 N N . LEU A 1 103 ? 2.571 -11.376 11.653 1.00 81.19 103 LEU A N 1
ATOM 800 C CA . LEU A 1 103 ? 2.614 -12.786 12.054 1.00 81.19 103 LEU A CA 1
ATOM 801 C C . LEU A 1 103 ? 4.023 -13.192 12.518 1.00 81.19 103 LEU A C 1
ATOM 803 O O . LEU A 1 103 ? 5.031 -12.617 12.104 1.00 81.19 103 LEU A O 1
ATOM 807 N N . GLY A 1 104 ? 4.097 -14.216 13.367 1.00 81.06 104 GLY A N 1
ATOM 808 C CA . GLY A 1 104 ? 5.344 -14.757 13.909 1.00 81.06 104 GLY A CA 1
ATOM 809 C C . GLY A 1 104 ? 5.746 -14.074 15.215 1.00 81.06 104 GLY A C 1
ATOM 810 O O . GLY A 1 104 ? 5.001 -14.108 16.193 1.00 81.06 104 GLY A O 1
ATOM 811 N N . ASP A 1 105 ? 6.924 -13.445 15.249 1.00 80.69 105 ASP A N 1
ATOM 812 C CA . ASP A 1 105 ? 7.418 -12.733 16.443 1.00 80.69 105 ASP A CA 1
ATOM 813 C C . ASP A 1 105 ? 6.564 -11.495 16.808 1.00 80.69 105 ASP A C 1
ATOM 815 O O . ASP A 1 105 ? 6.720 -10.942 17.895 1.00 80.69 105 ASP A O 1
ATOM 819 N N . TRP A 1 106 ? 5.638 -11.104 15.925 1.00 80.12 106 TRP A N 1
ATOM 820 C CA . TRP A 1 106 ? 4.763 -9.928 16.023 1.00 80.12 106 TRP A CA 1
ATOM 821 C C . TRP A 1 106 ? 3.279 -10.282 16.229 1.00 80.12 106 TRP A C 1
ATOM 823 O O . TRP A 1 106 ? 2.415 -9.418 16.121 1.00 80.12 106 TRP A O 1
ATOM 833 N N . ASP A 1 107 ? 2.979 -11.549 16.547 1.00 75.50 107 ASP A N 1
ATOM 834 C CA . ASP A 1 107 ? 1.625 -12.133 16.594 1.00 75.50 107 ASP A CA 1
ATOM 835 C C . ASP A 1 107 ? 0.613 -11.412 17.515 1.00 75.50 107 ASP A C 1
ATOM 837 O O . ASP A 1 107 ? -0.586 -11.694 17.436 1.00 75.50 107 ASP A O 1
ATOM 841 N N . GLU A 1 108 ? 1.068 -10.522 18.398 1.00 77.75 108 GLU A N 1
ATOM 842 C CA . GLU A 1 108 ? 0.248 -9.797 19.378 1.00 77.75 108 GLU A CA 1
ATOM 843 C C . GLU A 1 108 ? 0.033 -8.317 19.021 1.00 77.75 108 GLU A C 1
ATOM 845 O O . GLU A 1 108 ? -0.468 -7.564 19.856 1.00 77.75 108 GLU A O 1
ATOM 850 N N . GLU A 1 109 ? 0.358 -7.890 17.796 1.00 86.31 109 GLU A N 1
ATOM 851 C CA . GLU A 1 109 ? 0.281 -6.480 17.404 1.00 86.31 109 GLU A CA 1
ATOM 852 C C . GLU A 1 109 ? -0.560 -6.259 16.140 1.00 86.31 109 GLU A C 1
ATOM 854 O O . GLU A 1 109 ? -0.333 -6.861 15.088 1.00 86.31 109 GLU A O 1
ATOM 859 N N . ILE A 1 110 ? -1.520 -5.336 16.246 1.00 92.38 110 ILE A N 1
ATOM 860 C CA . ILE A 1 110 ? -2.203 -4.720 15.107 1.00 92.38 110 ILE A CA 1
ATOM 861 C C . ILE A 1 110 ? -1.891 -3.229 15.144 1.00 92.38 110 ILE A C 1
ATOM 863 O O . ILE A 1 110 ? -2.240 -2.543 16.106 1.00 92.38 110 ILE A O 1
ATOM 867 N N . VAL A 1 111 ? -1.263 -2.720 14.087 1.00 94.00 111 VAL A N 1
ATOM 868 C CA . VAL A 1 111 ? -0.859 -1.315 13.991 1.00 94.00 111 VAL A CA 1
ATOM 869 C C . VAL A 1 111 ? -1.609 -0.641 12.854 1.00 94.00 111 VAL A C 1
ATOM 871 O O . VAL A 1 111 ? -1.584 -1.108 11.720 1.00 94.00 111 VAL A O 1
ATOM 874 N N . CYS A 1 112 ? -2.274 0.475 13.145 1.00 94.50 112 CYS A N 1
ATOM 875 C CA . CYS A 1 112 ? -2.950 1.289 12.140 1.00 94.50 112 CYS A CA 1
ATOM 876 C C . CYS A 1 112 ? -2.177 2.570 11.824 1.00 94.50 112 CYS A C 1
ATOM 878 O O . CYS A 1 112 ? -1.769 3.292 12.732 1.00 94.50 112 CYS A O 1
ATOM 880 N N . TYR A 1 113 ? -2.071 2.889 10.536 1.00 94.38 113 TYR A N 1
ATOM 881 C CA . TYR A 1 113 ? -1.301 3.999 9.985 1.00 94.38 113 TYR A CA 1
ATOM 882 C C . TYR A 1 113 ? -2.197 5.029 9.286 1.00 94.38 113 TYR A C 1
ATOM 884 O O . TYR A 1 113 ? -2.932 4.678 8.366 1.00 94.38 113 TYR A O 1
ATOM 892 N N . ASP A 1 114 ? -2.134 6.308 9.675 1.00 94.00 114 ASP A N 1
ATOM 893 C CA . ASP A 1 114 ? -2.775 7.419 8.950 1.00 94.00 114 ASP A CA 1
ATOM 894 C C . ASP A 1 114 ? -1.963 7.800 7.718 1.00 94.00 114 ASP A C 1
ATOM 896 O O . ASP A 1 114 ? -0.963 8.512 7.809 1.00 94.00 114 ASP A O 1
ATOM 900 N N . LEU A 1 115 ? -2.432 7.407 6.539 1.00 93.25 115 LEU A N 1
ATOM 901 C CA . LEU A 1 115 ? -1.732 7.692 5.289 1.00 93.25 115 LEU A CA 1
ATOM 902 C C . LEU A 1 115 ? -1.651 9.197 4.988 1.00 93.25 115 LEU A C 1
ATOM 904 O O . LEU A 1 115 ? -0.792 9.638 4.222 1.00 93.25 115 LEU A O 1
ATOM 908 N N . SER A 1 116 ? -2.497 10.025 5.614 1.00 92.50 116 SER A N 1
ATOM 909 C CA . SER A 1 116 ? -2.475 11.470 5.380 1.00 92.50 116 SER A CA 1
ATOM 910 C C . SER A 1 116 ? -1.211 12.162 5.905 1.00 92.50 116 SER A C 1
ATOM 912 O O . SER A 1 116 ? -0.862 13.220 5.375 1.00 92.50 116 SER A O 1
ATOM 914 N N . VAL A 1 117 ? -0.487 11.579 6.874 1.00 93.25 117 VAL A N 1
ATOM 915 C CA . VAL A 1 117 ? 0.749 12.189 7.411 1.00 93.25 117 VAL A CA 1
ATOM 916 C C . VAL A 1 117 ? 1.920 12.107 6.428 1.00 93.25 117 VAL A C 1
ATOM 918 O O . VAL A 1 117 ? 2.793 12.975 6.428 1.00 93.25 117 VAL A O 1
ATOM 921 N N . ALA A 1 118 ? 1.913 11.098 5.555 1.00 94.31 118 ALA A N 1
ATOM 922 C CA . ALA A 1 118 ? 2.934 10.870 4.534 1.00 94.31 118 ALA A CA 1
ATOM 923 C C . ALA A 1 118 ? 2.450 11.244 3.124 1.00 94.31 118 ALA A C 1
ATOM 925 O O . ALA A 1 118 ? 3.055 10.845 2.134 1.00 94.31 118 ALA A O 1
ATOM 926 N N . LYS A 1 119 ? 1.359 12.016 3.005 1.00 94.25 119 LYS A N 1
ATOM 927 C CA . LYS A 1 119 ? 0.697 12.301 1.721 1.00 94.25 119 LYS A CA 1
ATOM 928 C C . LYS A 1 119 ? 1.648 12.803 0.628 1.00 94.25 119 LYS A C 1
ATOM 930 O O . LYS A 1 119 ? 1.513 12.389 -0.520 1.00 94.25 119 LYS A O 1
ATOM 935 N N . ASP A 1 120 ? 2.575 13.694 0.970 1.00 96.06 120 ASP A N 1
ATOM 936 C CA . ASP A 1 120 ? 3.516 14.268 0.002 1.00 96.06 120 ASP A CA 1
ATOM 937 C C . ASP A 1 120 ? 4.509 13.212 -0.516 1.00 96.06 120 ASP A C 1
ATOM 939 O O . ASP A 1 120 ? 4.869 13.214 -1.695 1.00 96.06 120 ASP A O 1
ATOM 943 N N . GLU A 1 121 ? 4.952 12.296 0.350 1.00 97.38 121 GLU A N 1
ATOM 944 C CA . GLU A 1 121 ? 5.775 11.150 -0.034 1.00 97.38 121 GLU A CA 1
ATOM 945 C C . GLU A 1 121 ? 4.982 10.146 -0.875 1.00 97.38 121 GLU A C 1
ATOM 947 O O . GLU A 1 121 ? 5.499 9.690 -1.891 1.00 97.38 121 GLU A O 1
ATOM 952 N N . LEU A 1 122 ? 3.728 9.861 -0.514 1.00 95.81 122 LEU A N 1
ATOM 953 C CA . LEU A 1 122 ? 2.851 8.963 -1.273 1.00 95.81 122 LEU A CA 1
ATOM 954 C C . LEU A 1 122 ? 2.580 9.482 -2.693 1.00 95.81 122 LEU A C 1
ATOM 956 O O . LEU A 1 122 ? 2.721 8.737 -3.656 1.00 95.81 122 LEU A O 1
ATOM 960 N N . GLU A 1 123 ? 2.301 10.781 -2.846 1.00 95.94 123 GLU A N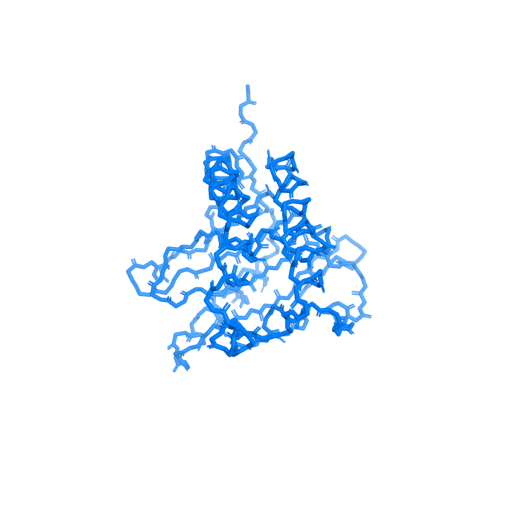 1
ATOM 961 C CA . GLU A 1 123 ? 2.156 11.414 -4.167 1.00 95.94 123 GLU A CA 1
ATOM 962 C C . GLU A 1 123 ? 3.447 11.320 -4.997 1.00 95.94 123 GLU A C 1
ATOM 964 O O . GLU A 1 123 ? 3.414 11.298 -6.228 1.00 95.94 123 GLU A O 1
ATOM 969 N N . ARG A 1 124 ? 4.612 11.297 -4.343 1.00 96.81 124 ARG A N 1
ATOM 970 C CA . ARG A 1 124 ? 5.893 11.139 -5.032 1.00 96.81 124 ARG A CA 1
ATOM 971 C C . ARG A 1 124 ? 6.171 9.685 -5.408 1.00 96.81 124 ARG A C 1
ATOM 973 O O . ARG A 1 124 ? 6.719 9.475 -6.484 1.00 96.81 124 ARG A O 1
ATOM 980 N N . ILE A 1 125 ? 5.798 8.721 -4.566 1.00 96.88 125 ILE A N 1
ATOM 981 C CA . ILE A 1 125 ? 5.844 7.286 -4.887 1.00 96.88 125 ILE A CA 1
ATOM 982 C C . ILE A 1 125 ? 5.023 7.018 -6.151 1.00 96.88 125 ILE A C 1
ATOM 984 O O . ILE A 1 125 ? 5.573 6.499 -7.116 1.00 96.88 125 ILE A O 1
ATOM 988 N N . ASP A 1 126 ? 3.769 7.474 -6.172 1.00 94.50 126 ASP A N 1
ATOM 989 C CA . ASP A 1 126 ? 2.836 7.334 -7.300 1.00 94.50 126 ASP A CA 1
ATOM 990 C C . ASP A 1 126 ? 3.444 7.851 -8.617 1.00 94.50 126 ASP A C 1
ATOM 992 O O . ASP A 1 126 ? 3.555 7.120 -9.598 1.00 94.50 126 ASP A O 1
ATOM 996 N N . LYS A 1 127 ? 3.998 9.071 -8.608 1.00 96.19 127 LYS A N 1
ATOM 997 C CA . LYS A 1 127 ? 4.668 9.650 -9.788 1.00 96.19 127 LYS A CA 1
ATOM 998 C C . LYS A 1 127 ? 5.886 8.857 -10.255 1.00 96.19 127 LYS A C 1
ATOM 1000 O O . LYS A 1 127 ? 6.112 8.745 -11.456 1.00 96.19 127 LYS A O 1
ATOM 1005 N N . ILE A 1 128 ? 6.703 8.352 -9.330 1.00 97.69 128 ILE A N 1
ATOM 1006 C CA . ILE A 1 128 ? 7.893 7.569 -9.690 1.00 97.69 128 ILE A CA 1
ATOM 1007 C C . ILE A 1 128 ? 7.474 6.235 -10.315 1.00 97.69 128 ILE A C 1
ATOM 1009 O O . ILE A 1 128 ? 8.068 5.817 -11.309 1.00 97.69 128 ILE A O 1
ATOM 1013 N N . LEU A 1 129 ? 6.447 5.586 -9.765 1.00 95.19 129 LEU A N 1
ATOM 1014 C CA . LEU A 1 129 ? 5.904 4.341 -10.303 1.00 95.19 129 LEU A CA 1
ATOM 1015 C C . LEU A 1 129 ? 5.320 4.544 -11.707 1.00 95.19 129 LEU A C 1
ATOM 1017 O O . LEU A 1 129 ? 5.673 3.785 -12.611 1.00 95.19 129 LEU A O 1
ATOM 1021 N N . ASP A 1 130 ? 4.565 5.625 -11.927 1.00 94.75 130 ASP A N 1
ATOM 1022 C CA . ASP A 1 130 ? 4.092 6.041 -13.255 1.00 94.75 130 ASP A CA 1
ATOM 1023 C C . ASP A 1 130 ? 5.258 6.239 -14.243 1.00 94.75 130 ASP A C 1
ATOM 1025 O O . ASP A 1 130 ? 5.200 5.824 -15.405 1.00 94.75 130 ASP A O 1
ATOM 1029 N N . GLU A 1 131 ? 6.348 6.887 -13.822 1.00 97.56 131 GLU A N 1
ATOM 1030 C CA . GLU A 1 131 ? 7.534 7.078 -14.666 1.00 97.56 131 GLU A CA 1
ATOM 1031 C C . GLU A 1 131 ? 8.215 5.744 -15.014 1.00 97.56 131 GLU A C 1
ATOM 1033 O O . GLU A 1 131 ? 8.570 5.516 -16.177 1.00 97.56 131 GLU A O 1
ATOM 1038 N N . ILE A 1 132 ? 8.346 4.836 -14.042 1.00 96.12 132 ILE A N 1
ATOM 1039 C CA . ILE A 1 132 ? 8.877 3.484 -14.260 1.00 96.12 132 ILE A CA 1
ATOM 1040 C C . ILE A 1 132 ? 7.980 2.709 -15.235 1.00 96.12 132 ILE A C 1
ATOM 1042 O O . ILE A 1 132 ? 8.497 2.067 -16.156 1.00 96.12 132 ILE A O 1
ATOM 1046 N N . GLU A 1 133 ? 6.655 2.785 -15.095 1.00 94.62 133 GLU A N 1
ATOM 1047 C CA . GLU A 1 133 ? 5.709 2.135 -16.008 1.00 94.62 133 GLU A CA 1
ATOM 1048 C C . GLU A 1 133 ? 5.823 2.692 -17.435 1.00 94.62 133 GLU A C 1
ATOM 1050 O O . GLU A 1 133 ? 5.956 1.925 -18.391 1.00 94.62 133 GLU A O 1
ATOM 1055 N N . ASN A 1 134 ? 5.913 4.016 -17.592 1.00 96.88 134 ASN A N 1
ATOM 1056 C CA . ASN A 1 134 ? 6.137 4.651 -18.894 1.00 96.88 134 ASN A CA 1
ATOM 1057 C C . ASN A 1 134 ? 7.439 4.174 -19.564 1.00 96.88 134 ASN A C 1
ATOM 1059 O O . ASN A 1 134 ? 7.491 3.973 -20.786 1.00 96.88 134 ASN A O 1
ATOM 1063 N N . ILE A 1 135 ? 8.506 3.967 -18.783 1.00 96.62 135 ILE A N 1
ATOM 1064 C CA . ILE A 1 135 ? 9.750 3.389 -19.299 1.00 96.62 135 ILE A CA 1
ATOM 1065 C C . ILE A 1 135 ? 9.527 1.923 -19.682 1.00 96.62 135 ILE A C 1
ATOM 1067 O O . ILE A 1 135 ? 9.914 1.514 -20.779 1.00 96.62 135 ILE A O 1
ATOM 1071 N N . ARG A 1 136 ? 8.861 1.120 -18.847 1.00 95.38 136 ARG A N 1
ATOM 1072 C CA . ARG A 1 136 ? 8.536 -0.276 -19.187 1.00 95.38 136 ARG A CA 1
ATOM 1073 C C . ARG A 1 136 ? 7.772 -0.370 -20.508 1.00 95.38 136 ARG A C 1
ATOM 1075 O O . ARG A 1 136 ? 8.159 -1.167 -21.368 1.00 95.38 136 ARG A O 1
ATOM 1082 N N . ASP A 1 137 ? 6.797 0.504 -20.730 1.00 95.19 137 ASP A N 1
ATOM 1083 C CA . ASP A 1 137 ? 6.029 0.595 -21.973 1.00 95.19 137 ASP A CA 1
ATOM 1084 C C . ASP A 1 137 ? 6.880 1.003 -23.178 1.00 95.19 137 ASP A C 1
ATOM 1086 O O . ASP A 1 137 ? 6.817 0.363 -24.235 1.00 95.19 137 ASP A O 1
ATOM 1090 N N . LYS A 1 138 ? 7.760 2.002 -23.019 1.00 96.12 138 LYS A N 1
ATOM 1091 C CA . LYS A 1 138 ? 8.748 2.394 -24.042 1.00 96.12 138 LYS A CA 1
ATOM 1092 C C . LYS A 1 138 ? 9.609 1.204 -24.486 1.00 96.12 138 LYS A C 1
ATOM 1094 O O . LYS A 1 138 ? 9.968 1.093 -25.663 1.00 96.12 138 LYS A O 1
ATOM 1099 N N . TYR A 1 139 ? 9.933 0.299 -23.562 1.00 95.19 139 TYR A N 1
ATOM 1100 C CA . TYR A 1 139 ? 10.695 -0.921 -23.831 1.00 95.19 139 TYR A CA 1
ATOM 1101 C C . TYR A 1 139 ? 9.814 -2.154 -24.120 1.00 95.19 139 TYR A C 1
ATOM 1103 O O . TYR A 1 139 ? 10.346 -3.225 -24.424 1.00 95.19 139 TYR A O 1
ATOM 1111 N N . GLY A 1 140 ? 8.487 -2.019 -24.149 1.00 93.19 140 GLY A N 1
ATOM 1112 C CA . GLY A 1 140 ? 7.553 -3.113 -24.426 1.00 93.19 140 GLY A CA 1
ATOM 1113 C C . GLY A 1 140 ? 7.616 -4.250 -23.401 1.00 93.19 140 GLY A C 1
ATOM 1114 O O . GLY A 1 140 ? 7.430 -5.405 -23.779 1.00 93.19 140 GLY A O 1
ATOM 1115 N N . ILE A 1 141 ? 7.930 -3.935 -22.142 1.00 93.56 141 ILE A N 1
ATOM 1116 C CA . ILE A 1 141 ? 8.057 -4.888 -21.034 1.00 93.56 141 ILE A CA 1
ATOM 1117 C C . ILE A 1 141 ? 6.697 -5.035 -20.358 1.00 93.56 141 ILE A C 1
ATOM 1119 O O . ILE A 1 141 ? 6.255 -4.145 -19.636 1.00 93.56 141 ILE A O 1
ATOM 1123 N N . ARG A 1 142 ? 6.051 -6.185 -20.546 1.00 89.44 142 ARG A N 1
ATOM 1124 C CA . ARG A 1 142 ? 4.749 -6.500 -19.933 1.00 89.44 142 ARG A CA 1
ATOM 1125 C C . ARG A 1 142 ? 4.870 -7.501 -18.796 1.00 89.44 142 ARG A C 1
ATOM 1127 O O . ARG A 1 142 ? 3.988 -7.594 -17.954 1.00 89.44 142 ARG A O 1
ATOM 1134 N N . SER A 1 143 ? 5.969 -8.241 -18.766 1.00 87.75 143 SER A N 1
ATOM 1135 C CA . SER A 1 143 ? 6.268 -9.235 -17.748 1.00 87.75 143 SER A CA 1
ATOM 1136 C C . SER A 1 143 ? 7.763 -9.243 -17.419 1.00 87.75 143 SER A C 1
ATOM 1138 O O . SER A 1 143 ? 8.582 -8.848 -18.256 1.00 87.75 143 SER A O 1
ATOM 1140 N N . PRO A 1 144 ? 8.158 -9.770 -16.247 1.00 85.44 144 PRO A N 1
ATOM 1141 C CA . PRO A 1 144 ? 9.569 -9.978 -15.921 1.00 85.44 144 PRO A CA 1
ATOM 1142 C C . PRO A 1 144 ? 10.326 -10.817 -16.968 1.00 85.44 144 PRO A C 1
ATOM 1144 O O . PRO A 1 144 ? 11.517 -10.610 -17.193 1.00 85.44 144 PRO A O 1
ATOM 1147 N N . MET A 1 145 ? 9.638 -11.728 -17.668 1.00 87.69 145 MET A N 1
ATOM 1148 C CA . MET A 1 145 ? 10.238 -12.550 -18.726 1.00 87.69 145 MET A CA 1
ATOM 1149 C C . MET A 1 145 ? 10.693 -11.732 -19.939 1.00 87.69 145 MET A C 1
ATOM 1151 O O . MET A 1 145 ? 11.685 -12.093 -20.578 1.00 87.69 145 MET A O 1
ATOM 1155 N N . ASP A 1 146 ? 10.029 -10.611 -20.236 1.00 89.69 146 ASP A N 1
ATOM 1156 C CA . ASP A 1 146 ? 10.416 -9.744 -21.352 1.00 89.69 146 ASP A CA 1
ATOM 1157 C C . ASP A 1 146 ? 11.802 -9.135 -21.115 1.00 89.69 146 ASP A C 1
ATOM 1159 O O . ASP A 1 146 ? 12.596 -9.032 -22.052 1.00 89.69 146 ASP A O 1
ATOM 1163 N N . ILE A 1 147 ? 12.134 -8.833 -19.853 1.00 88.31 147 ILE A N 1
ATOM 1164 C CA . ILE A 1 147 ? 13.456 -8.339 -19.447 1.00 88.31 147 ILE A CA 1
ATOM 1165 C C . ILE A 1 147 ? 14.529 -9.394 -19.716 1.00 88.31 147 ILE A C 1
ATOM 1167 O O . ILE A 1 147 ? 15.569 -9.086 -20.295 1.00 88.31 147 ILE A O 1
ATOM 1171 N N . LEU A 1 148 ? 14.259 -10.651 -19.354 1.00 86.56 148 LEU A N 1
ATOM 1172 C CA . LEU A 1 148 ? 15.193 -11.764 -19.557 1.00 86.56 148 LEU A CA 1
ATOM 1173 C C . LEU A 1 148 ? 15.405 -12.092 -21.038 1.00 86.56 148 LEU A C 1
ATOM 1175 O O . LEU A 1 148 ? 16.482 -12.533 -21.435 1.00 86.56 148 LEU A O 1
ATOM 1179 N N . SER A 1 149 ? 14.378 -11.878 -21.859 1.00 88.81 149 SER A N 1
ATOM 1180 C CA . SER A 1 149 ? 14.445 -12.063 -23.312 1.00 88.81 149 SER A CA 1
ATOM 1181 C C . SER A 1 149 ? 15.061 -10.869 -24.051 1.00 88.81 149 SER A C 1
ATOM 1183 O O . SER A 1 149 ? 15.294 -10.926 -25.263 1.00 88.81 149 SER A O 1
ATOM 1185 N N . MET A 1 150 ? 15.324 -9.776 -23.335 1.00 91.56 150 MET A N 1
ATOM 1186 C CA . MET A 1 150 ? 15.837 -8.548 -23.911 1.00 91.56 150 MET A CA 1
ATOM 1187 C C . MET A 1 150 ? 17.303 -8.723 -24.321 1.00 91.56 150 MET A C 1
ATOM 1189 O O . MET A 1 150 ? 18.127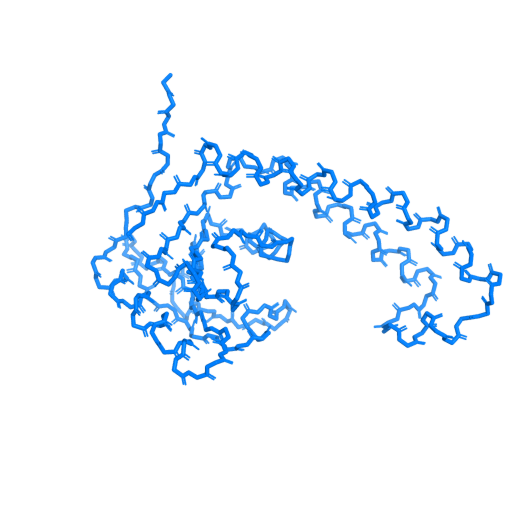 -9.250 -23.578 1.00 91.56 150 MET A O 1
ATOM 1193 N N . GLY A 1 151 ? 17.661 -8.248 -25.516 1.00 92.62 151 GLY A N 1
ATOM 1194 C CA . GLY A 1 151 ? 19.066 -8.190 -25.920 1.00 92.62 151 GLY A CA 1
ATOM 1195 C C . GLY A 1 151 ? 19.879 -7.311 -24.961 1.00 92.62 151 GLY A C 1
ATOM 1196 O O . GLY A 1 151 ? 19.401 -6.260 -24.537 1.00 92.62 151 GLY A O 1
ATOM 1197 N N . PHE A 1 152 ? 21.116 -7.714 -24.658 1.00 93.00 152 PHE A N 1
ATOM 1198 C CA . PHE A 1 152 ? 21.955 -7.096 -23.620 1.00 93.00 152 PHE A CA 1
ATOM 1199 C C . PHE A 1 152 ? 22.090 -5.567 -23.740 1.00 93.00 152 PHE A C 1
ATOM 1201 O O . PHE A 1 152 ? 21.909 -4.854 -22.760 1.00 93.00 152 PHE A O 1
ATOM 1208 N N . GLU A 1 153 ? 22.327 -5.033 -24.942 1.00 94.12 153 GLU A N 1
ATOM 1209 C CA . GLU A 1 153 ? 22.431 -3.577 -25.153 1.00 94.12 153 GLU A CA 1
ATOM 1210 C C . GLU A 1 153 ? 21.126 -2.829 -24.854 1.00 94.12 153 GLU A C 1
ATOM 1212 O O . GLU A 1 153 ? 21.143 -1.689 -24.394 1.00 94.12 153 GLU A O 1
ATOM 1217 N N . ARG A 1 154 ? 19.981 -3.461 -25.129 1.00 94.75 154 ARG A N 1
ATOM 1218 C CA . ARG A 1 154 ? 18.664 -2.885 -24.848 1.00 94.75 154 ARG A CA 1
ATOM 1219 C C . ARG A 1 154 ? 18.370 -2.932 -23.351 1.00 94.75 154 ARG A C 1
ATOM 1221 O O . ARG A 1 154 ? 17.863 -1.950 -22.821 1.00 94.75 154 ARG A O 1
ATOM 1228 N N . TYR A 1 155 ? 18.754 -4.023 -22.690 1.00 94.12 155 TYR A N 1
ATOM 1229 C CA . TYR A 1 155 ? 18.677 -4.157 -21.238 1.00 94.12 155 TYR A CA 1
ATOM 1230 C C . TYR A 1 155 ? 19.505 -3.085 -20.519 1.00 94.12 155 TYR A C 1
ATOM 1232 O O . TYR A 1 155 ? 18.996 -2.459 -19.597 1.00 94.12 155 TYR A O 1
ATOM 1240 N N . LEU A 1 156 ? 20.739 -2.818 -20.966 1.00 96.06 156 LEU A N 1
ATOM 1241 C CA . LEU A 1 156 ? 21.575 -1.778 -20.358 1.00 96.06 156 LEU A CA 1
ATOM 1242 C C . LEU A 1 156 ? 20.918 -0.395 -20.427 1.00 96.06 156 LEU A C 1
ATOM 1244 O O . LEU A 1 156 ? 20.871 0.293 -19.417 1.00 96.06 156 LEU A O 1
ATOM 1248 N N . LYS A 1 157 ? 20.346 -0.019 -21.577 1.00 96.00 157 LYS A N 1
ATOM 1249 C CA . LYS A 1 157 ? 19.642 1.267 -21.719 1.00 96.00 157 LYS A CA 1
ATOM 1250 C C . LYS A 1 157 ? 18.383 1.348 -20.857 1.00 96.00 157 LYS A C 1
ATOM 1252 O O . LYS A 1 157 ? 18.132 2.380 -20.251 1.00 96.00 157 LYS A O 1
ATOM 1257 N N . TYR A 1 158 ? 17.608 0.263 -20.789 1.00 96.06 158 TYR A N 1
ATOM 1258 C CA . TYR A 1 158 ? 16.466 0.173 -19.877 1.00 96.06 158 TYR A CA 1
ATOM 1259 C C . TYR A 1 158 ? 16.912 0.393 -18.427 1.00 96.06 158 TYR A C 1
ATOM 1261 O O . TYR A 1 158 ? 16.340 1.219 -17.724 1.00 96.06 158 TYR A O 1
ATOM 1269 N N . LYS A 1 159 ? 17.977 -0.298 -18.006 1.00 95.75 159 LYS A N 1
ATOM 1270 C CA . LYS A 1 159 ? 18.498 -0.202 -16.645 1.00 95.75 159 LYS A CA 1
ATOM 1271 C C . LYS A 1 159 ? 19.033 1.197 -16.325 1.00 95.75 159 LYS A C 1
ATOM 1273 O O . LYS A 1 159 ? 18.722 1.716 -15.265 1.00 95.75 159 LYS A O 1
ATOM 1278 N N . GLU A 1 160 ? 19.767 1.826 -17.244 1.00 97.25 160 GLU A N 1
ATOM 1279 C CA . GLU A 1 160 ? 20.255 3.206 -17.088 1.00 97.25 160 GLU A CA 1
ATOM 1280 C C . GLU A 1 160 ? 19.121 4.222 -16.865 1.00 97.25 160 GLU A C 1
ATOM 1282 O O . GLU A 1 160 ? 19.330 5.223 -16.181 1.00 97.25 160 GLU A O 1
ATOM 1287 N N . GLU A 1 161 ? 17.932 3.979 -17.430 1.00 97.62 161 GLU A N 1
ATOM 1288 C CA . GLU A 1 161 ? 16.757 4.840 -17.244 1.00 97.62 161 GLU A CA 1
ATOM 1289 C C . GLU A 1 161 ? 15.980 4.524 -15.952 1.00 97.62 161 GLU A C 1
ATOM 1291 O O . GLU A 1 161 ? 15.509 5.451 -15.299 1.00 97.62 161 GLU A O 1
ATOM 1296 N N . VAL A 1 162 ? 15.854 3.246 -15.572 1.00 96.75 162 VAL A N 1
ATOM 1297 C CA . VAL A 1 162 ? 15.023 2.815 -14.427 1.00 96.75 162 VAL A CA 1
ATOM 1298 C C . VAL A 1 162 ? 15.766 2.835 -13.089 1.00 96.75 162 VAL A C 1
ATOM 1300 O O . VAL A 1 162 ? 15.191 3.244 -12.086 1.00 96.75 162 VAL A O 1
ATOM 1303 N N . GLU A 1 163 ? 17.043 2.452 -13.050 1.00 97.06 163 GLU A N 1
ATOM 1304 C CA . GLU A 1 163 ? 17.816 2.315 -11.801 1.00 97.06 163 GLU A CA 1
ATOM 1305 C C . GLU A 1 163 ? 17.859 3.612 -10.957 1.00 97.06 163 GLU A C 1
ATOM 1307 O O . GLU A 1 163 ? 17.699 3.537 -9.737 1.00 97.06 163 GLU A O 1
ATOM 1312 N N . PRO A 1 164 ? 17.989 4.827 -11.536 1.00 98.25 164 PRO A N 1
ATOM 1313 C CA . PRO A 1 164 ? 17.899 6.063 -10.756 1.00 98.25 164 PRO A CA 1
ATOM 1314 C C . PRO A 1 164 ? 16.527 6.284 -10.104 1.00 98.25 164 PRO A C 1
ATOM 1316 O O . PRO A 1 164 ? 16.470 6.849 -9.010 1.00 98.25 164 PRO A O 1
ATOM 1319 N N . LEU A 1 165 ? 15.448 5.852 -10.766 1.00 98.12 165 LEU A N 1
ATOM 1320 C CA . LEU A 1 165 ? 14.080 5.962 -10.263 1.00 98.12 165 LEU A CA 1
ATOM 1321 C C . LEU A 1 165 ? 13.823 4.947 -9.150 1.00 98.12 165 LEU A C 1
ATOM 1323 O O . LEU A 1 165 ? 13.277 5.332 -8.124 1.00 98.12 165 LEU A O 1
ATOM 1327 N N . GLU A 1 166 ? 14.292 3.703 -9.289 1.00 96.81 166 GLU A N 1
ATOM 1328 C CA . GLU A 1 166 ? 14.227 2.688 -8.223 1.00 96.81 166 GLU A CA 1
ATOM 1329 C C . GLU A 1 166 ? 14.952 3.174 -6.954 1.00 96.81 166 GLU A C 1
ATOM 1331 O O . GLU A 1 166 ? 14.397 3.148 -5.860 1.00 96.81 166 GLU A O 1
ATOM 1336 N N . HIS A 1 167 ? 16.145 3.759 -7.095 1.00 97.81 167 HIS A N 1
ATOM 1337 C CA . HIS A 1 167 ? 16.858 4.355 -5.958 1.00 97.81 167 HIS A CA 1
ATOM 1338 C C . HIS A 1 167 ? 16.177 5.594 -5.364 1.00 97.81 167 HIS A C 1
ATOM 1340 O O . HIS A 1 167 ? 16.412 5.963 -4.207 1.00 97.81 167 HIS A O 1
ATOM 1346 N N . GLU A 1 168 ? 15.414 6.340 -6.158 1.00 97.88 168 GLU A N 1
ATOM 1347 C CA . GLU A 1 168 ? 14.596 7.423 -5.628 1.00 97.88 168 GLU A CA 1
ATOM 1348 C C . GLU A 1 168 ? 13.380 6.882 -4.880 1.00 97.88 168 GLU A C 1
ATOM 1350 O O . GLU A 1 168 ? 13.108 7.365 -3.781 1.00 97.88 168 GLU A O 1
ATOM 1355 N N . LEU A 1 169 ? 12.721 5.868 -5.435 1.00 97.88 169 LEU A N 1
ATOM 1356 C CA . LEU A 1 169 ? 11.573 5.182 -4.859 1.00 97.88 169 LEU A CA 1
ATOM 1357 C C . LEU A 1 169 ? 11.897 4.648 -3.463 1.00 97.88 169 LEU A C 1
ATOM 1359 O O . LEU A 1 169 ? 11.202 5.017 -2.520 1.00 97.88 169 LEU A O 1
ATOM 1363 N N . ASP A 1 170 ? 13.012 3.925 -3.311 1.00 97.38 170 ASP A N 1
ATOM 1364 C CA . ASP A 1 170 ? 13.479 3.405 -2.017 1.00 97.38 170 ASP A CA 1
ATOM 1365 C C . ASP A 1 170 ? 13.613 4.526 -0.970 1.00 97.38 170 ASP A C 1
ATOM 1367 O O . ASP A 1 170 ? 13.090 4.441 0.138 1.00 97.38 170 ASP A O 1
ATOM 1371 N N . ARG A 1 171 ? 14.239 5.651 -1.341 1.00 97.88 171 ARG A N 1
ATOM 1372 C CA . ARG A 1 171 ? 14.446 6.797 -0.432 1.00 97.88 171 ARG A CA 1
ATOM 1373 C C . ARG A 1 171 ? 13.162 7.551 -0.094 1.00 97.88 171 ARG A C 1
ATOM 1375 O O . ARG A 1 171 ? 13.092 8.247 0.922 1.00 97.88 171 ARG A O 1
ATOM 1382 N N . VAL A 1 172 ? 12.184 7.568 -0.995 1.00 97.75 172 VAL A N 1
ATOM 1383 C CA . VAL A 1 172 ? 10.883 8.201 -0.729 1.00 97.75 172 VAL A CA 1
ATOM 1384 C C . VAL A 1 172 ? 10.052 7.290 0.166 1.00 97.75 172 VAL A C 1
ATOM 1386 O O . VAL A 1 172 ? 9.469 7.785 1.127 1.00 97.75 172 VAL A O 1
ATOM 1389 N N . TYR A 1 173 ? 10.078 5.986 -0.098 1.00 97.38 173 TYR A N 1
ATOM 1390 C CA . TYR A 1 173 ? 9.448 4.957 0.714 1.00 97.38 173 TYR A CA 1
ATOM 1391 C C . TYR A 1 173 ? 9.954 4.964 2.159 1.00 97.38 173 TYR A C 1
ATOM 1393 O O . TYR A 1 173 ? 9.150 5.103 3.077 1.00 97.38 173 TYR A O 1
ATOM 1401 N N . GLU A 1 174 ? 11.273 4.938 2.375 1.00 97.12 174 GLU A N 1
ATOM 1402 C CA . GLU A 1 174 ? 11.862 5.001 3.721 1.00 97.12 174 GLU A CA 1
ATOM 1403 C C . GLU A 1 174 ? 11.379 6.235 4.499 1.00 97.12 174 GLU A C 1
ATOM 1405 O O . GLU A 1 174 ? 10.969 6.131 5.652 1.00 97.12 174 GLU A O 1
ATOM 1410 N N . ARG A 1 175 ? 11.332 7.406 3.851 1.00 97.38 175 ARG A N 1
ATOM 1411 C CA . ARG A 1 175 ? 10.826 8.637 4.482 1.00 97.38 175 ARG A CA 1
ATOM 1412 C C . ARG A 1 175 ? 9.329 8.590 4.771 1.00 97.38 175 ARG A C 1
ATOM 1414 O O . ARG A 1 175 ? 8.895 9.159 5.772 1.00 97.38 175 ARG A O 1
ATOM 1421 N N . ALA A 1 176 ? 8.540 7.957 3.902 1.00 96.88 176 ALA A N 1
ATOM 1422 C CA . ALA A 1 176 ? 7.117 7.749 4.146 1.00 96.88 176 ALA A CA 1
ATOM 1423 C C . ALA A 1 176 ? 6.923 6.892 5.403 1.00 96.88 176 ALA A C 1
ATOM 1425 O O . ALA A 1 176 ? 6.174 7.285 6.296 1.00 96.88 176 ALA A O 1
ATOM 1426 N N . LEU A 1 177 ? 7.664 5.785 5.512 1.00 95.50 177 LEU A N 1
ATOM 1427 C CA . LEU A 1 177 ? 7.632 4.910 6.681 1.00 95.50 177 LEU A CA 1
ATOM 1428 C C . LEU A 1 177 ? 8.068 5.616 7.959 1.00 95.50 177 LEU A C 1
ATOM 1430 O O . LEU A 1 177 ? 7.367 5.525 8.962 1.00 95.50 177 LEU A O 1
ATOM 1434 N N . GLU A 1 178 ? 9.174 6.361 7.931 1.00 95.25 178 GLU A N 1
ATOM 1435 C CA . GLU A 1 178 ? 9.640 7.121 9.095 1.00 95.25 178 GLU A CA 1
ATOM 1436 C C . GLU A 1 178 ? 8.551 8.065 9.625 1.00 95.25 178 GLU A C 1
ATOM 1438 O O . GLU A 1 178 ? 8.315 8.120 10.833 1.00 95.25 178 GLU A O 1
ATOM 1443 N N . LYS A 1 179 ? 7.843 8.769 8.731 1.00 94.12 179 LYS A N 1
ATOM 1444 C CA . LYS A 1 179 ? 6.720 9.640 9.109 1.00 94.12 179 LYS A CA 1
ATOM 1445 C C . LYS A 1 179 ? 5.535 8.859 9.667 1.00 94.12 179 LYS A C 1
ATOM 1447 O O . LYS A 1 179 ? 4.973 9.252 10.688 1.00 94.12 179 LYS A O 1
ATOM 1452 N N . LEU A 1 180 ? 5.150 7.770 9.004 1.00 93.75 180 LEU A N 1
ATOM 1453 C CA . LEU A 1 180 ? 4.025 6.935 9.422 1.00 93.75 180 LEU A CA 1
ATOM 1454 C C . LEU A 1 180 ? 4.277 6.325 10.802 1.00 93.75 180 LEU A C 1
ATOM 1456 O O . LEU A 1 180 ? 3.413 6.410 11.668 1.00 93.75 180 LEU A O 1
ATOM 1460 N N . ILE A 1 181 ? 5.476 5.798 11.043 1.00 92.00 181 ILE A N 1
ATOM 1461 C CA . ILE A 1 181 ? 5.866 5.221 12.331 1.00 92.00 181 ILE A CA 1
ATOM 1462 C C . ILE A 1 181 ? 5.927 6.305 13.414 1.00 92.00 181 ILE A C 1
ATOM 1464 O O . ILE A 1 181 ? 5.386 6.103 14.499 1.00 92.00 181 ILE A O 1
ATOM 1468 N N . ALA A 1 182 ? 6.538 7.462 13.135 1.00 89.69 182 ALA A N 1
ATOM 1469 C CA . ALA A 1 182 ? 6.751 8.501 14.144 1.00 89.69 182 ALA A CA 1
ATOM 1470 C C . ALA A 1 182 ? 5.489 9.302 14.509 1.00 89.69 182 ALA A C 1
ATOM 1472 O O . ALA A 1 182 ? 5.372 9.772 15.643 1.00 89.69 182 ALA A O 1
ATOM 1473 N N . GLU A 1 183 ? 4.576 9.510 13.556 1.00 86.19 183 GLU A N 1
ATOM 1474 C CA . GLU A 1 183 ? 3.473 10.473 13.697 1.00 86.19 183 GLU A CA 1
ATOM 1475 C C . GLU A 1 183 ? 2.091 9.890 13.372 1.00 86.19 183 GLU A C 1
ATOM 1477 O O . GLU A 1 183 ? 1.077 10.434 13.817 1.00 86.19 183 GLU A O 1
ATOM 1482 N N . GLY A 1 184 ? 2.040 8.810 12.591 1.00 81.62 184 GLY A N 1
ATOM 1483 C CA . GLY A 1 184 ? 0.810 8.265 12.021 1.00 81.62 184 GLY A CA 1
ATOM 1484 C C . GLY A 1 184 ? 0.390 6.902 12.557 1.00 81.62 184 GLY A C 1
ATOM 1485 O O . GLY A 1 184 ? -0.606 6.394 12.060 1.00 81.62 184 GLY A O 1
ATOM 1486 N N . SER A 1 185 ? 1.107 6.309 13.513 1.00 88.06 185 SER A N 1
ATOM 1487 C CA . SER A 1 185 ? 0.869 4.937 13.977 1.00 88.06 185 SER A CA 1
ATOM 1488 C C . SER A 1 185 ? 0.087 4.877 15.297 1.00 88.06 185 SER A C 1
ATOM 1490 O O . SER A 1 185 ? 0.247 5.729 16.177 1.00 88.06 185 SER A O 1
ATOM 1492 N N . CYS A 1 186 ? -0.773 3.864 15.436 1.00 87.12 186 CYS A N 1
ATOM 1493 C CA . CYS A 1 186 ? -1.429 3.494 16.694 1.00 87.12 186 CYS A CA 1
ATOM 1494 C C . CYS A 1 186 ? -1.575 1.971 16.784 1.00 87.12 186 CYS A C 1
ATOM 1496 O O . CYS A 1 186 ? -2.113 1.360 15.861 1.00 87.12 186 CYS A O 1
ATOM 1498 N N . GLU A 1 187 ? -1.139 1.386 17.897 1.00 85.06 187 GLU A N 1
ATOM 1499 C CA . GLU A 1 187 ? -1.439 -0.004 18.264 1.00 85.06 187 GLU A CA 1
ATOM 1500 C C . GLU A 1 187 ? -2.885 -0.114 18.777 1.00 85.06 187 GLU A C 1
ATOM 1502 O O . GLU A 1 187 ? -3.357 0.779 19.496 1.00 85.06 187 GLU A O 1
ATOM 1507 N N . ILE A 1 188 ? -3.586 -1.189 18.399 1.00 79.62 188 ILE A N 1
ATOM 1508 C CA . ILE A 1 188 ? -4.991 -1.459 18.764 1.00 79.62 188 ILE A CA 1
ATOM 1509 C C . ILE A 1 188 ? -5.123 -2.717 19.619 1.00 79.62 188 ILE A C 1
ATOM 1511 O O . ILE A 1 188 ? -4.572 -3.766 19.225 1.00 79.62 188 ILE A O 1
#

Secondary structure (DSSP, 8-state):
----------HHHHHHHHHHHHHHHHHTS-EEEEEEESSS-EEEEEEEEGGGGG--SS---S-SSSEEEEEEEEETTS-S---HHHHHHHHHHT-SEEEEEEPSTTTT-EEEEEGGGGHHHHHHHHHHHHHHHHHHHHTT--SHHHHHTS-HHHHHHHHHHHHHHHHHHHHHHHHHHHHHHHHSEEE-

pLDDT: mean 87.02, std 13.39, range [35.28, 98.25]